Protein AF-A0A7C4U0Q4-F1 (afdb_monomer_lite)

pLDDT: mean 81.2, std 17.22, range [30.5, 97.75]

Radius of gyration: 21.75 Å; chains: 1; bounding box: 52×64×56 Å

Sequence (270 aa):
MPAHEYNLRVDIRENLEYIFTLIDLHINGPKVYAKRKGSHIDPLPAIPCSSIRSGDLESVRKNLQTYIYLVLNRLKFNELAEKFARIITPSDQIITFDYDLILEKSLRSLDKWYPLDGYVGVNNFEKDSDRRDLESQGKSSKIQIHKMHGSINWRIPEPRSLERLHGINEVMIVMDDWENNSFHFDDLLERRPDKTEQPYVGSHAPEWILPSFVKPFKEKEIFQVWQSAMGYMSNTKDLVIIGYSFRPEDSNAFLLLSRLPQKCNILISA

Foldseek 3Di:
DDDPPPPPPPVQPPDPQSLVQLLCCQQPNDQDQDDDDPDPDDRDRPRPPVVDDNVVSVVVNLVVLVVVLVVQLPDDEDPVLLVVLVPDFLVDAAEDQDQHCRNVQSVVVVLAADLCAQEQLEHAALDPQLNVLQVVVVRHHSYHYQHLFYYSQKAFDDPVCCVVVVNDRAIHGHQADAQVQQGSHPPSHPDGRDYDPDHCPSPTRHRGQPSYLDRDPPHPSSVRSLVVLLVCQLVAQEAEAAPDDPDVSPVVVVVSVVNHDPRHHYHYHD

Secondary structure (DSSP, 8-state):
--------------SHHHHHHHHHHHHHS-------TT-------S-TTTTS-HHHHHHHHHHHHHHHHHHHHT----HHHHHHHHH--TT--EEE---SSHHHHHHHHTTS--TTTSBSS--EES-HHHHHHHHHTT---SS-EEETT--TTEEPPPHHHHTTTTT--S-EE--EETTTTEESSTTS-SSPPPPPSS---S--------SSSS-----HHHHHHHHHHHHHHTT-SEEEEES----GGGHHHHHHHTTS-SS-EEEEE-

Structure (mmCIF, N/CA/C/O backbone):
data_AF-A0A7C4U0Q4-F1
#
_entry.id   AF-A0A7C4U0Q4-F1
#
loop_
_atom_site.group_PDB
_atom_site.id
_atom_site.type_symbol
_atom_site.label_atom_id
_atom_site.label_alt_id
_atom_site.label_comp_id
_atom_site.label_asym_id
_atom_site.label_entity_id
_atom_site.label_seq_id
_atom_site.pdbx_PDB_ins_code
_atom_site.Cartn_x
_atom_site.Cartn_y
_atom_site.Cartn_z
_atom_site.occupancy
_atom_site.B_iso_or_equiv
_atom_site.auth_seq_id
_atom_site.auth_comp_id
_atom_site.auth_asym_id
_atom_site.auth_atom_id
_atom_site.pdbx_PDB_model_num
ATOM 1 N N . MET A 1 1 ? 18.319 -40.718 -38.404 1.00 38.28 1 MET A N 1
ATOM 2 C CA . MET A 1 1 ? 17.584 -40.318 -37.186 1.00 38.28 1 MET A CA 1
ATOM 3 C C . MET A 1 1 ? 17.059 -38.912 -37.417 1.00 38.28 1 MET A C 1
ATOM 5 O O . MET A 1 1 ? 17.887 -38.059 -37.716 1.00 38.28 1 MET A O 1
ATOM 9 N N . PRO A 1 2 ? 15.740 -38.669 -37.396 1.00 31.73 2 PRO A N 1
ATOM 10 C CA . PRO A 1 2 ? 15.208 -37.331 -37.606 1.00 31.73 2 PRO A CA 1
ATOM 11 C C . PRO A 1 2 ? 15.415 -36.489 -36.345 1.00 31.73 2 PRO A C 1
ATOM 13 O O . PRO A 1 2 ? 15.196 -36.964 -35.230 1.00 31.73 2 PRO A O 1
ATOM 16 N N . ALA A 1 3 ? 15.867 -35.251 -36.536 1.00 36.31 3 ALA A N 1
ATOM 17 C CA . ALA A 1 3 ? 15.960 -34.252 -35.487 1.00 36.31 3 ALA A CA 1
ATOM 18 C C . ALA A 1 3 ? 14.543 -33.908 -35.010 1.00 36.31 3 ALA A C 1
ATOM 20 O O . ALA A 1 3 ? 13.726 -33.410 -35.782 1.00 36.31 3 ALA A O 1
ATOM 21 N N . HIS A 1 4 ? 14.241 -34.199 -33.747 1.00 35.69 4 HIS A N 1
ATOM 22 C CA . HIS A 1 4 ? 13.067 -33.641 -33.093 1.00 35.69 4 HIS A CA 1
ATOM 23 C C . HIS A 1 4 ? 13.318 -32.146 -32.868 1.00 35.69 4 HIS A C 1
ATOM 25 O O . HIS A 1 4 ? 14.066 -31.769 -31.965 1.00 35.69 4 HIS A O 1
ATOM 31 N N . GLU A 1 5 ? 12.702 -31.301 -33.694 1.00 32.78 5 GLU A N 1
ATOM 32 C CA . GLU A 1 5 ? 12.479 -29.896 -33.363 1.00 32.78 5 GLU A CA 1
ATOM 33 C C . GLU A 1 5 ? 11.620 -29.839 -32.095 1.00 32.78 5 GLU A C 1
ATOM 35 O O . GLU A 1 5 ? 10.409 -30.071 -32.116 1.00 32.78 5 GLU A O 1
ATOM 40 N N . TYR A 1 6 ? 12.259 -29.558 -30.961 1.00 34.97 6 TYR A N 1
ATOM 41 C CA . TYR A 1 6 ? 11.553 -29.134 -29.763 1.00 34.97 6 TYR A CA 1
ATOM 42 C C . TYR A 1 6 ? 10.990 -27.738 -30.030 1.00 34.97 6 TYR A C 1
ATOM 44 O O . TYR A 1 6 ? 11.662 -26.727 -29.835 1.00 34.97 6 TYR A O 1
ATOM 52 N N . ASN A 1 7 ? 9.741 -27.690 -30.488 1.00 30.50 7 ASN A N 1
ATOM 53 C CA . ASN A 1 7 ? 8.924 -26.487 -30.454 1.00 30.50 7 ASN A CA 1
ATOM 54 C C . ASN A 1 7 ? 8.678 -26.122 -28.980 1.00 30.50 7 ASN A C 1
ATOM 56 O O . ASN A 1 7 ? 7.690 -26.537 -28.375 1.00 30.50 7 ASN A O 1
ATOM 60 N N . LEU A 1 8 ? 9.594 -25.353 -28.388 1.00 34.84 8 LEU A N 1
ATOM 61 C CA . LEU A 1 8 ? 9.346 -24.590 -27.167 1.00 34.84 8 LEU A CA 1
ATOM 62 C C . LEU A 1 8 ? 8.337 -23.487 -27.512 1.00 34.84 8 LEU A C 1
ATOM 64 O O . LEU A 1 8 ? 8.685 -22.317 -27.648 1.00 34.84 8 LEU A O 1
ATOM 68 N N . ARG A 1 9 ? 7.062 -23.859 -27.668 1.00 34.03 9 ARG A N 1
ATOM 69 C CA . ARG A 1 9 ? 5.968 -22.914 -27.453 1.00 34.03 9 ARG A CA 1
ATOM 70 C C . ARG A 1 9 ? 5.978 -22.600 -25.965 1.00 34.03 9 ARG A C 1
ATOM 72 O O . ARG A 1 9 ? 5.367 -23.298 -25.164 1.00 34.03 9 ARG A O 1
ATOM 79 N N . VAL A 1 10 ? 6.767 -21.600 -25.589 1.00 42.41 10 VAL A N 1
ATOM 80 C CA . VAL A 1 10 ? 6.591 -20.924 -24.311 1.00 42.41 10 VAL A CA 1
ATOM 81 C C . VAL A 1 10 ? 5.236 -20.245 -24.439 1.00 42.41 10 VAL A C 1
ATOM 83 O O . VAL A 1 10 ? 5.119 -19.273 -25.181 1.00 42.41 10 VAL A O 1
ATOM 86 N N . ASP A 1 11 ? 4.206 -20.809 -23.810 1.00 42.19 11 ASP A N 1
ATOM 87 C CA . ASP A 1 11 ? 2.938 -20.109 -23.627 1.00 42.19 11 ASP A CA 1
ATOM 88 C C . ASP A 1 11 ? 3.264 -18.809 -22.891 1.00 42.19 11 ASP A C 1
ATOM 90 O O . ASP A 1 11 ? 3.509 -18.793 -21.681 1.00 42.19 11 ASP A O 1
ATOM 94 N N . ILE A 1 12 ? 3.359 -17.716 -23.648 1.00 46.69 12 ILE A N 1
ATOM 95 C CA . ILE A 1 12 ? 3.440 -16.373 -23.097 1.00 46.69 12 ILE A CA 1
ATOM 96 C C . ILE A 1 12 ? 2.133 -16.198 -22.339 1.00 46.69 12 ILE A C 1
ATOM 98 O O . ILE A 1 12 ? 1.065 -16.112 -22.940 1.00 46.69 12 ILE A O 1
ATOM 102 N N . ARG A 1 13 ? 2.205 -16.200 -21.007 1.00 55.56 13 ARG A N 1
ATOM 103 C CA . ARG A 1 13 ? 1.046 -15.851 -20.193 1.00 55.56 13 ARG A CA 1
ATOM 104 C C . ARG A 1 13 ? 0.746 -14.385 -20.481 1.00 55.56 13 ARG A C 1
ATOM 106 O O . ARG A 1 13 ? 1.554 -13.519 -20.162 1.00 55.56 13 ARG A O 1
ATOM 113 N N . GLU A 1 14 ? -0.392 -14.111 -21.108 1.00 61.38 14 GLU A N 1
ATOM 114 C CA . GLU A 1 14 ? -0.875 -12.754 -21.389 1.00 61.38 14 GLU A CA 1
ATOM 115 C C . GLU A 1 14 ? -1.406 -12.092 -20.105 1.00 61.38 14 GLU A C 1
ATOM 117 O O . GLU A 1 14 ? -2.570 -11.714 -20.005 1.00 61.38 14 GLU A O 1
ATOM 122 N N . ASN A 1 15 ? -0.567 -11.997 -19.073 1.00 75.06 15 ASN A N 1
ATOM 123 C CA . ASN A 1 15 ? -0.888 -11.285 -17.844 1.00 75.06 15 ASN A CA 1
ATOM 124 C C . ASN A 1 15 ? 0.216 -10.282 -17.490 1.00 75.06 15 ASN A C 1
ATOM 126 O O . ASN A 1 15 ? 1.371 -10.406 -17.911 1.00 75.06 15 ASN A O 1
ATOM 130 N N . LEU A 1 16 ? -0.168 -9.237 -16.754 1.00 79.75 16 LEU A N 1
ATOM 131 C CA . LEU A 1 16 ? 0.737 -8.148 -16.383 1.00 79.75 16 LEU A CA 1
ATOM 132 C C . LEU A 1 16 ? 1.924 -8.676 -15.571 1.00 79.75 16 LEU A C 1
ATOM 134 O O . LEU A 1 16 ? 3.048 -8.222 -15.772 1.00 79.75 16 LEU A O 1
ATOM 138 N N . GLU A 1 17 ? 1.683 -9.677 -14.723 1.00 80.69 17 GLU A N 1
ATOM 139 C CA . GLU A 1 17 ? 2.683 -10.332 -13.886 1.00 80.69 17 GLU A CA 1
ATOM 140 C C . GLU A 1 17 ? 3.848 -10.903 -14.697 1.00 80.69 17 GLU A C 1
ATOM 142 O O . GLU A 1 17 ? 5.022 -10.680 -14.384 1.00 80.69 17 GLU A O 1
ATOM 147 N N . TYR A 1 18 ? 3.530 -11.631 -15.767 1.00 80.44 18 TYR A N 1
ATOM 148 C CA . TYR A 1 18 ? 4.524 -12.224 -16.646 1.00 80.44 18 TYR A CA 1
ATOM 149 C C . TYR A 1 18 ? 5.308 -11.145 -17.395 1.00 80.44 18 TYR A C 1
ATOM 151 O O . TYR A 1 18 ? 6.534 -11.216 -17.455 1.00 80.44 18 TYR A O 1
ATOM 159 N N . ILE A 1 19 ? 4.634 -10.100 -17.886 1.00 83.81 19 ILE A N 1
ATOM 160 C CA . ILE A 1 19 ? 5.288 -8.984 -18.584 1.00 83.81 19 ILE A CA 1
ATOM 161 C C . ILE A 1 19 ? 6.291 -8.275 -17.668 1.00 83.81 19 ILE A C 1
ATOM 163 O O . ILE A 1 19 ? 7.453 -8.120 -18.050 1.00 83.81 19 ILE A O 1
ATOM 167 N N . PHE A 1 20 ? 5.889 -7.888 -16.452 1.00 85.69 20 PHE A N 1
ATOM 168 C CA . PHE A 1 20 ? 6.815 -7.273 -15.495 1.00 85.69 20 PHE A CA 1
ATOM 169 C C . PHE A 1 20 ? 7.963 -8.203 -15.135 1.00 85.69 20 PHE A C 1
ATOM 171 O O . PHE A 1 20 ? 9.101 -7.753 -15.076 1.00 85.69 20 PHE A O 1
ATOM 178 N N . THR A 1 21 ? 7.699 -9.499 -14.983 1.00 83.50 21 THR A N 1
ATOM 179 C CA . THR A 1 21 ? 8.743 -10.486 -14.690 1.00 83.50 21 THR A CA 1
ATOM 180 C C . THR A 1 21 ? 9.788 -10.561 -15.796 1.00 83.50 21 THR A C 1
ATOM 182 O O . THR A 1 21 ? 10.982 -10.555 -15.504 1.00 83.50 21 THR A O 1
ATOM 185 N N . LEU A 1 22 ? 9.372 -10.606 -17.066 1.00 80.62 22 LEU A N 1
ATOM 186 C CA . LEU A 1 22 ? 10.308 -10.627 -18.193 1.00 80.62 22 LEU A CA 1
ATOM 187 C C . LEU A 1 22 ? 11.143 -9.345 -18.249 1.00 80.62 22 LEU A C 1
ATOM 189 O O . LEU A 1 22 ? 12.355 -9.408 -18.462 1.00 80.62 22 LEU A O 1
ATOM 193 N N . ILE A 1 23 ? 10.504 -8.195 -18.026 1.00 84.12 23 ILE A N 1
ATOM 194 C CA . ILE A 1 23 ? 11.180 -6.898 -17.986 1.00 84.12 23 ILE A CA 1
ATOM 195 C C . ILE A 1 23 ? 12.179 -6.849 -16.820 1.00 84.12 23 ILE A C 1
ATOM 197 O O . ILE A 1 23 ? 13.342 -6.503 -17.023 1.00 84.12 23 ILE A O 1
ATOM 201 N N . ASP A 1 24 ? 11.767 -7.236 -15.614 1.00 81.94 24 ASP A N 1
ATOM 202 C CA . ASP A 1 24 ? 12.606 -7.204 -14.418 1.00 81.94 24 ASP A CA 1
ATOM 203 C C . ASP A 1 24 ? 13.775 -8.191 -14.513 1.00 81.94 24 ASP A C 1
ATOM 205 O O . ASP A 1 24 ? 14.882 -7.849 -14.100 1.00 81.94 24 ASP A O 1
ATOM 209 N N . LEU A 1 25 ? 13.576 -9.382 -15.091 1.00 79.50 25 LEU A N 1
ATOM 210 C CA . LEU A 1 25 ? 14.660 -10.329 -15.375 1.00 79.50 25 LEU A CA 1
ATOM 211 C C . LEU A 1 25 ? 15.639 -9.784 -16.419 1.00 79.50 25 LEU A C 1
ATOM 213 O O . LEU A 1 25 ? 16.839 -10.017 -16.305 1.00 79.50 25 LEU A O 1
ATOM 217 N N . HIS A 1 26 ? 15.163 -9.041 -17.419 1.00 78.44 26 HIS A N 1
ATOM 218 C CA . HIS A 1 26 ? 16.045 -8.408 -18.403 1.00 78.44 26 HIS A CA 1
ATOM 219 C C . HIS A 1 26 ? 16.866 -7.270 -17.787 1.00 78.44 26 HIS A C 1
ATOM 221 O O . HIS A 1 26 ? 18.061 -7.158 -18.056 1.00 78.44 26 HIS A O 1
ATOM 227 N N . ILE A 1 27 ? 16.234 -6.423 -16.970 1.00 77.38 27 ILE A N 1
ATOM 228 C CA . ILE A 1 27 ? 16.873 -5.245 -16.365 1.00 77.38 27 ILE A CA 1
ATOM 229 C C . ILE A 1 27 ? 17.787 -5.646 -15.197 1.00 77.38 27 ILE A C 1
ATOM 231 O O . ILE A 1 27 ? 18.918 -5.174 -15.113 1.00 77.38 27 ILE A O 1
ATOM 235 N N . ASN A 1 28 ? 17.310 -6.517 -14.302 1.00 73.69 28 ASN A N 1
ATOM 236 C CA . ASN A 1 28 ? 17.938 -6.814 -13.007 1.00 73.69 28 ASN A CA 1
ATOM 237 C C . ASN A 1 28 ? 18.356 -8.284 -12.835 1.00 73.69 28 ASN A C 1
ATOM 239 O O . ASN A 1 28 ? 18.997 -8.622 -11.839 1.00 73.69 28 ASN A O 1
ATOM 243 N N . GLY A 1 29 ? 17.957 -9.180 -13.741 1.00 67.62 29 GLY A N 1
ATOM 244 C CA . GLY A 1 29 ? 18.199 -10.610 -13.587 1.00 67.62 29 GLY A CA 1
ATOM 245 C C . GLY A 1 29 ? 19.686 -10.974 -13.667 1.00 67.62 29 GLY A C 1
ATOM 246 O O . GLY A 1 29 ? 20.486 -10.274 -14.300 1.00 67.62 29 GLY A O 1
ATOM 247 N N . PRO A 1 30 ? 20.090 -12.091 -13.037 1.00 61.41 30 PRO A N 1
ATOM 248 C CA . PRO A 1 30 ? 21.452 -12.580 -13.156 1.00 61.41 30 PRO A CA 1
ATOM 249 C C . PRO A 1 30 ? 21.748 -12.892 -14.626 1.00 61.41 30 PRO A C 1
ATOM 251 O O . PRO A 1 30 ? 20.988 -13.594 -15.294 1.00 61.41 30 PRO A O 1
ATOM 254 N N . LYS A 1 31 ? 22.887 -12.413 -15.135 1.00 58.00 31 LYS A N 1
ATOM 255 C CA . LYS A 1 31 ? 23.384 -12.826 -16.452 1.00 58.00 31 LYS A CA 1
ATOM 256 C C . LYS A 1 31 ? 23.853 -14.278 -16.354 1.00 58.00 31 LYS A C 1
ATOM 258 O O . LYS A 1 31 ? 25.011 -14.550 -16.044 1.00 58.00 31 LYS A O 1
ATOM 263 N N . VAL A 1 32 ? 22.935 -15.224 -16.538 1.00 51.25 32 VAL A N 1
ATOM 264 C CA . VAL A 1 32 ? 23.260 -16.651 -16.497 1.00 51.25 32 VAL A CA 1
ATOM 265 C C . VAL A 1 32 ? 23.940 -17.030 -17.808 1.00 51.25 32 VAL A C 1
ATOM 267 O O . VAL A 1 32 ? 23.309 -17.085 -18.860 1.00 51.25 32 VAL A O 1
ATOM 270 N N . TYR A 1 33 ? 25.241 -17.305 -17.735 1.00 51.00 33 TYR A N 1
ATOM 271 C CA . TYR A 1 33 ? 26.019 -17.862 -18.838 1.00 51.00 33 TYR A CA 1
ATOM 272 C C . TYR A 1 33 ? 26.198 -19.363 -18.605 1.00 51.00 33 TYR A C 1
ATOM 274 O O . TYR A 1 33 ? 27.064 -19.786 -17.839 1.00 51.00 33 TYR A O 1
ATOM 282 N N . ALA A 1 34 ? 25.384 -20.195 -19.253 1.00 47.69 34 ALA A N 1
ATOM 283 C CA . ALA A 1 34 ? 25.597 -21.637 -19.222 1.00 47.69 34 ALA A CA 1
ATOM 284 C C . ALA A 1 34 ? 26.700 -22.009 -20.225 1.00 47.69 34 ALA A C 1
ATOM 286 O O . ALA A 1 34 ? 26.478 -22.018 -21.431 1.00 47.69 34 ALA A O 1
ATOM 287 N N . LYS A 1 35 ? 27.905 -22.328 -19.737 1.00 44.16 35 LYS A N 1
ATOM 288 C CA . LYS A 1 35 ? 28.984 -22.889 -20.565 1.00 44.16 35 LYS A CA 1
ATOM 289 C C . LYS A 1 35 ? 29.106 -24.382 -20.263 1.00 44.16 35 LYS A C 1
ATOM 291 O O . LYS A 1 35 ? 29.681 -24.757 -19.244 1.00 44.16 35 LYS A O 1
ATOM 296 N N . ARG A 1 36 ? 28.584 -25.254 -21.132 1.00 46.78 36 ARG A N 1
ATOM 297 C CA . ARG A 1 36 ? 28.874 -26.697 -21.065 1.00 46.78 36 ARG A CA 1
ATOM 298 C C . ARG A 1 36 ? 29.967 -27.029 -22.081 1.00 46.78 36 ARG A C 1
ATOM 300 O O . ARG A 1 36 ? 29.836 -26.745 -23.268 1.00 46.78 36 ARG A O 1
ATOM 307 N N . LYS A 1 37 ? 31.073 -27.619 -21.619 1.00 44.22 37 LYS A N 1
ATOM 308 C CA . LYS A 1 37 ? 32.146 -28.112 -22.498 1.00 44.22 37 LYS A CA 1
ATOM 309 C C . LYS A 1 37 ? 31.539 -29.190 -23.415 1.00 44.22 37 LYS A C 1
ATOM 311 O O . LYS A 1 37 ? 31.096 -30.216 -22.912 1.00 44.22 37 LYS A O 1
ATOM 316 N N . GLY A 1 38 ? 31.472 -28.932 -24.723 1.00 56.53 38 GLY A N 1
ATOM 317 C CA . GLY A 1 38 ? 30.932 -29.867 -25.723 1.00 56.53 38 GLY A CA 1
ATOM 318 C C . GLY A 1 38 ? 29.480 -29.644 -26.174 1.00 56.53 38 GLY A C 1
ATOM 319 O O . GLY A 1 38 ? 28.981 -30.462 -26.938 1.00 56.53 38 GLY A O 1
ATOM 320 N N . SER A 1 39 ? 28.788 -28.576 -25.755 1.00 50.25 39 SER A N 1
ATOM 321 C CA . SER A 1 39 ? 27.472 -28.222 -26.322 1.00 50.25 39 SER A CA 1
ATOM 322 C C . SER A 1 39 ? 27.595 -27.155 -27.414 1.00 50.25 39 SER A C 1
ATOM 324 O O . SER A 1 39 ? 28.146 -26.091 -27.150 1.00 50.25 39 SER A O 1
ATOM 326 N N . HIS A 1 40 ? 27.007 -27.394 -28.592 1.00 45.56 40 HIS A N 1
ATOM 327 C CA . HIS A 1 40 ? 26.832 -26.412 -29.684 1.00 45.56 40 HIS A CA 1
ATOM 328 C C . HIS A 1 40 ? 25.723 -25.378 -29.415 1.00 45.56 40 HIS A C 1
ATOM 330 O O . HIS A 1 40 ? 25.207 -24.754 -30.336 1.00 45.56 40 HIS A O 1
ATOM 336 N N . ILE A 1 41 ? 25.314 -25.224 -28.157 1.00 43.38 41 ILE A N 1
ATOM 337 C CA . ILE A 1 41 ? 24.365 -24.190 -27.763 1.00 43.38 41 ILE A CA 1
ATOM 338 C C . ILE A 1 41 ? 25.210 -22.940 -27.539 1.00 43.38 41 ILE A C 1
ATOM 340 O O . ILE A 1 41 ? 25.932 -22.859 -26.541 1.00 43.38 41 ILE A O 1
ATOM 344 N N . ASP A 1 42 ? 25.174 -22.013 -28.498 1.00 39.44 42 ASP A N 1
ATOM 345 C CA . ASP A 1 42 ? 25.708 -20.668 -28.295 1.00 39.44 42 ASP A CA 1
ATOM 346 C C . ASP A 1 42 ? 25.113 -20.086 -27.005 1.00 39.44 42 ASP A C 1
ATOM 348 O O . ASP A 1 42 ? 23.958 -20.385 -26.687 1.00 39.44 42 ASP A O 1
ATOM 352 N N . PRO A 1 43 ? 25.872 -19.287 -26.232 1.00 41.94 43 PRO A N 1
ATOM 353 C CA . PRO A 1 43 ? 25.374 -18.657 -25.020 1.00 41.94 43 PRO A CA 1
ATOM 354 C C . PRO A 1 43 ? 24.289 -17.647 -25.396 1.00 41.94 43 PRO A C 1
ATOM 356 O O . PRO A 1 43 ? 24.536 -16.451 -25.516 1.00 41.94 43 PRO A O 1
ATOM 359 N N . LEU A 1 44 ? 23.070 -18.134 -25.590 1.00 39.34 44 LEU A N 1
ATOM 360 C CA . LEU A 1 44 ? 21.896 -17.298 -25.609 1.00 39.34 44 LEU A CA 1
ATOM 361 C C . LEU A 1 44 ? 21.758 -16.797 -24.176 1.00 39.34 44 LEU A C 1
ATOM 363 O O . LEU A 1 44 ? 21.669 -17.617 -23.254 1.00 39.34 44 LEU A O 1
ATOM 367 N N . PRO A 1 45 ? 21.794 -15.476 -23.940 1.00 44.94 45 PRO A N 1
ATOM 368 C CA . PRO A 1 45 ? 21.381 -14.990 -22.644 1.00 44.94 45 PRO A CA 1
ATOM 369 C C . PRO A 1 45 ? 19.972 -15.551 -22.412 1.00 44.94 45 PRO A C 1
ATOM 371 O O . PRO A 1 45 ? 19.146 -15.537 -23.326 1.00 44.94 45 PRO A O 1
ATOM 374 N N . ALA A 1 46 ? 19.689 -16.066 -21.214 1.00 51.62 46 ALA A N 1
ATOM 375 C CA . ALA A 1 46 ? 18.334 -16.450 -20.796 1.00 51.62 46 ALA A CA 1
ATOM 376 C C . ALA A 1 46 ? 17.448 -15.198 -20.606 1.00 51.62 46 ALA A C 1
ATOM 378 O O . ALA A 1 46 ? 16.716 -15.054 -19.634 1.00 51.62 46 ALA A O 1
ATOM 379 N N . ILE A 1 47 ? 17.610 -14.245 -21.516 1.00 53.50 47 ILE A N 1
ATOM 380 C CA . ILE A 1 47 ? 17.069 -12.912 -21.544 1.00 53.50 47 ILE A CA 1
ATOM 381 C C . ILE A 1 47 ? 16.225 -12.875 -22.824 1.00 53.50 47 ILE A C 1
ATOM 383 O O . ILE A 1 47 ? 16.788 -12.796 -23.920 1.00 53.50 47 ILE A O 1
ATOM 387 N N . PRO A 1 48 ? 14.892 -12.971 -22.705 1.00 54.22 48 PRO A N 1
ATOM 388 C CA . PRO A 1 48 ? 13.994 -13.093 -23.852 1.00 54.22 48 PRO A CA 1
ATOM 389 C C . PRO A 1 48 ? 14.085 -11.915 -24.836 1.00 54.22 48 PRO A C 1
ATOM 391 O O . PRO A 1 48 ? 13.722 -12.064 -25.998 1.00 54.22 48 PRO A O 1
ATOM 394 N N . CYS A 1 49 ? 14.602 -10.763 -24.395 1.00 60.50 49 CYS A N 1
ATOM 395 C CA . CYS A 1 49 ? 14.616 -9.509 -25.146 1.00 60.50 49 CYS A CA 1
ATOM 396 C C . CYS A 1 49 ? 16.033 -9.017 -25.491 1.00 60.50 49 CYS A C 1
ATOM 398 O O . CYS A 1 49 ? 16.271 -7.815 -25.492 1.00 60.50 49 CYS A O 1
ATOM 400 N N . SER A 1 50 ? 16.995 -9.904 -25.771 1.00 61.12 50 SER A N 1
ATOM 401 C CA . SER A 1 50 ? 18.418 -9.549 -25.979 1.00 61.12 50 SER A CA 1
ATOM 402 C C . SER A 1 50 ? 18.693 -8.467 -27.041 1.00 61.12 50 SER A C 1
ATOM 404 O O . SER A 1 50 ? 19.731 -7.808 -26.981 1.00 61.12 50 SER A O 1
ATOM 406 N N . SER A 1 51 ? 17.768 -8.247 -27.979 1.00 67.81 51 SER A N 1
ATOM 407 C CA . SER A 1 51 ? 17.827 -7.192 -28.998 1.00 67.81 51 SER A CA 1
ATOM 408 C C . SER A 1 51 ? 17.276 -5.831 -28.547 1.00 67.81 51 SER A C 1
ATOM 410 O O . SER A 1 51 ? 17.406 -4.856 -29.285 1.00 67.81 51 SER A O 1
ATOM 412 N N . ILE A 1 52 ? 16.645 -5.742 -27.372 1.00 75.38 52 ILE A N 1
ATOM 413 C CA . ILE A 1 52 ? 16.039 -4.518 -26.833 1.00 75.38 52 ILE A CA 1
ATOM 414 C C . ILE A 1 52 ? 16.999 -3.879 -25.826 1.00 75.38 52 ILE A C 1
ATOM 416 O O . ILE A 1 52 ? 17.533 -4.543 -24.933 1.00 75.38 52 ILE A O 1
ATOM 420 N N . ARG A 1 53 ? 17.225 -2.566 -25.952 1.00 80.25 53 ARG A N 1
ATOM 421 C CA . ARG A 1 53 ? 18.087 -1.829 -25.019 1.00 80.25 53 ARG A CA 1
ATOM 422 C C . ARG A 1 53 ? 17.399 -1.730 -23.659 1.00 80.25 53 ARG A C 1
ATOM 424 O O . ARG A 1 53 ? 16.204 -1.454 -23.590 1.00 80.25 53 ARG A O 1
ATOM 431 N N . SER A 1 54 ? 18.161 -1.871 -22.575 1.00 78.69 54 SER A N 1
ATOM 432 C CA . SER A 1 54 ? 17.616 -1.803 -21.210 1.00 78.69 54 SER A CA 1
ATOM 433 C C . SER A 1 54 ? 16.847 -0.508 -20.937 1.00 78.69 54 SER A C 1
ATOM 435 O O . SER A 1 54 ? 15.774 -0.568 -20.352 1.00 78.69 54 SER A O 1
ATOM 437 N N . GLY A 1 55 ? 17.320 0.637 -21.446 1.00 81.88 55 GLY A N 1
ATOM 438 C CA . GLY A 1 55 ? 16.619 1.918 -21.289 1.00 81.88 55 GLY A CA 1
ATOM 439 C C . GLY A 1 55 ? 15.242 1.966 -21.966 1.00 81.88 55 GLY A C 1
ATOM 440 O O . GLY A 1 55 ? 14.324 2.599 -21.448 1.00 81.88 55 GLY A O 1
ATOM 441 N N . ASP A 1 56 ? 15.058 1.251 -23.084 1.00 85.12 56 ASP A N 1
ATOM 442 C CA . ASP A 1 56 ? 13.746 1.159 -23.736 1.00 85.12 56 ASP A CA 1
ATOM 443 C C . ASP A 1 56 ? 12.781 0.331 -22.857 1.00 85.12 56 ASP A C 1
ATOM 445 O O . ASP A 1 56 ? 11.628 0.713 -22.660 1.00 85.12 56 ASP A O 1
ATOM 449 N N . LEU A 1 57 ? 13.263 -0.760 -22.247 1.00 85.38 57 LEU A N 1
ATOM 450 C CA . LEU A 1 57 ? 12.470 -1.586 -21.324 1.00 85.38 57 LEU A CA 1
ATOM 451 C C . LEU A 1 57 ? 12.171 -0.885 -19.996 1.00 85.38 57 LEU A C 1
ATOM 453 O O . LEU A 1 57 ? 11.074 -1.043 -19.468 1.00 85.38 57 LEU A O 1
ATOM 457 N N . GLU A 1 58 ? 13.097 -0.084 -19.470 1.00 84.88 58 GLU A N 1
ATOM 458 C CA . GLU A 1 58 ? 12.857 0.776 -18.305 1.00 84.88 58 GLU A CA 1
ATOM 459 C C . GLU A 1 58 ? 11.734 1.782 -18.583 1.00 84.88 58 GLU A C 1
ATOM 461 O O . GLU A 1 58 ? 10.852 1.975 -17.744 1.00 84.88 58 GLU A O 1
ATOM 466 N N . SER A 1 59 ? 11.714 2.374 -19.783 1.00 84.38 59 SER A N 1
ATOM 467 C CA . SER 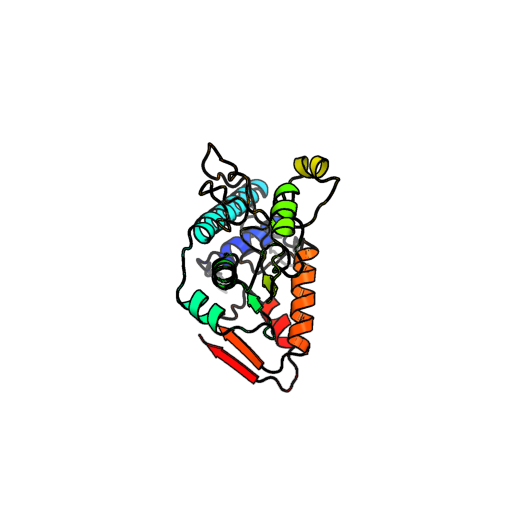A 1 59 ? 10.632 3.266 -20.208 1.00 84.38 59 SER A CA 1
ATOM 468 C C . SER A 1 59 ? 9.290 2.535 -20.293 1.00 84.38 59 SER A C 1
ATOM 470 O O . SER A 1 59 ? 8.296 3.016 -19.745 1.00 84.38 59 SER A O 1
ATOM 472 N N . VAL A 1 60 ? 9.254 1.339 -20.893 1.00 86.75 60 VAL A N 1
ATOM 473 C CA . VAL A 1 60 ? 8.042 0.501 -20.930 1.00 86.75 60 VAL A CA 1
ATOM 474 C C . VAL A 1 60 ? 7.570 0.157 -19.516 1.00 86.75 60 VAL A C 1
ATOM 476 O O . VAL A 1 60 ? 6.393 0.342 -19.206 1.00 86.75 60 VAL A O 1
ATOM 479 N N . ARG A 1 61 ? 8.480 -0.272 -18.632 1.00 86.12 61 ARG A N 1
ATOM 480 C CA . ARG A 1 61 ? 8.185 -0.583 -17.225 1.00 86.12 61 ARG A CA 1
ATOM 481 C C . ARG A 1 61 ? 7.529 0.599 -16.515 1.00 86.12 61 ARG A C 1
ATOM 483 O O . ARG A 1 61 ? 6.507 0.431 -15.855 1.00 86.12 61 ARG A O 1
ATOM 490 N N . LYS A 1 62 ? 8.101 1.794 -16.680 1.00 84.75 62 LYS A N 1
ATOM 491 C CA . LYS A 1 62 ? 7.610 3.044 -16.089 1.00 84.75 62 LYS A CA 1
ATOM 492 C C . LYS A 1 62 ? 6.225 3.425 -16.618 1.00 84.75 62 LYS A C 1
ATOM 494 O O . LYS A 1 62 ? 5.363 3.829 -15.838 1.00 84.75 62 LYS A O 1
ATOM 499 N N . ASN A 1 63 ? 5.977 3.239 -17.913 1.00 85.75 63 ASN A N 1
ATOM 500 C CA . ASN A 1 63 ? 4.667 3.491 -18.518 1.00 85.75 63 ASN A CA 1
ATOM 501 C C . ASN A 1 63 ? 3.598 2.511 -18.009 1.00 85.75 63 ASN A C 1
ATOM 503 O O . ASN A 1 63 ? 2.483 2.929 -17.705 1.00 85.75 63 ASN A O 1
ATOM 507 N N . LEU A 1 64 ? 3.931 1.225 -17.857 1.00 87.12 64 LEU A N 1
ATOM 508 C CA . LEU A 1 64 ? 3.013 0.236 -17.280 1.00 87.12 64 LEU A CA 1
ATOM 509 C C . LEU A 1 64 ? 2.683 0.557 -15.817 1.00 87.12 64 LEU A C 1
ATOM 511 O O . LEU A 1 64 ? 1.519 0.529 -15.428 1.00 87.12 64 LEU A O 1
ATOM 515 N N . GLN A 1 65 ? 3.688 0.916 -15.017 1.00 86.19 65 GLN A N 1
ATOM 516 C CA . GLN A 1 65 ? 3.490 1.347 -13.631 1.00 86.19 65 GLN A CA 1
ATOM 517 C C . GLN A 1 65 ? 2.600 2.597 -13.545 1.00 86.19 65 GLN A C 1
ATOM 519 O O . GLN A 1 65 ? 1.669 2.639 -12.746 1.00 86.19 65 GLN A O 1
ATOM 524 N N . THR A 1 66 ? 2.841 3.580 -14.414 1.00 84.88 66 THR A N 1
ATOM 525 C CA . THR A 1 66 ? 2.008 4.786 -14.559 1.00 84.88 66 THR A CA 1
ATOM 526 C C . THR A 1 66 ? 0.560 4.418 -14.860 1.00 84.88 66 THR A C 1
ATOM 528 O O . THR A 1 66 ? -0.351 4.910 -14.204 1.00 84.88 66 THR A O 1
ATOM 531 N N . TYR A 1 67 ? 0.332 3.515 -15.815 1.00 85.9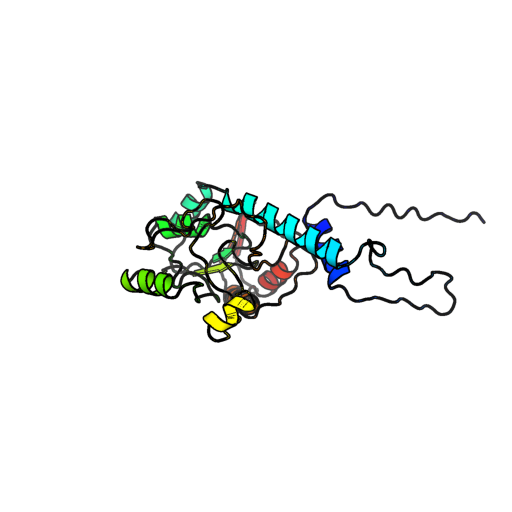4 67 TYR A N 1
ATOM 532 C CA . TYR A 1 67 ? -1.012 3.061 -16.153 1.00 85.94 67 TYR A CA 1
ATOM 533 C C . TYR A 1 67 ? -1.715 2.402 -14.959 1.00 85.94 67 TYR A C 1
ATOM 535 O O . TYR A 1 67 ? -2.862 2.733 -14.665 1.00 85.94 67 TYR A O 1
ATOM 543 N N . ILE A 1 68 ? -1.019 1.526 -14.228 1.00 87.31 68 ILE A N 1
ATOM 544 C CA . ILE A 1 68 ? -1.558 0.889 -13.018 1.00 87.31 68 ILE A CA 1
ATOM 545 C C . ILE A 1 68 ? -1.919 1.940 -11.962 1.00 87.31 68 ILE A C 1
ATOM 547 O O . ILE A 1 68 ? -3.008 1.875 -11.399 1.00 87.31 68 ILE A O 1
ATOM 551 N N . TYR A 1 69 ? -1.069 2.947 -11.745 1.00 86.88 69 TYR A N 1
ATOM 552 C CA . TYR A 1 69 ? -1.366 4.073 -10.849 1.00 86.88 69 TYR A CA 1
ATOM 553 C C . TYR A 1 69 ? -2.637 4.804 -11.228 1.00 86.88 69 TYR A C 1
ATOM 555 O O . TYR A 1 69 ? -3.509 4.982 -10.382 1.00 86.88 69 TYR A O 1
ATOM 563 N N . LEU A 1 70 ? -2.791 5.149 -12.501 1.00 85.62 70 LEU A N 1
ATOM 564 C CA . LEU A 1 70 ? -3.988 5.829 -12.976 1.00 85.62 70 LEU A CA 1
ATOM 565 C C . LEU A 1 70 ? -5.250 4.985 -12.764 1.00 85.62 70 LEU A C 1
ATOM 567 O O . LEU A 1 70 ? -6.283 5.524 -12.372 1.00 85.62 70 LEU A O 1
ATOM 571 N N . VAL A 1 71 ? -5.177 3.670 -12.985 1.00 88.44 71 VAL A N 1
ATOM 572 C CA . VAL A 1 71 ? -6.303 2.757 -12.734 1.00 88.44 71 VAL A CA 1
ATOM 573 C C . VAL A 1 71 ? -6.650 2.715 -11.246 1.00 88.44 71 VAL A C 1
ATOM 575 O O . VAL A 1 71 ? -7.804 2.946 -10.888 1.00 88.44 71 VAL A O 1
ATOM 578 N N . LEU A 1 72 ? -5.663 2.468 -10.381 1.00 89.12 72 LEU A N 1
ATOM 579 C CA . LEU A 1 72 ? -5.858 2.346 -8.934 1.00 89.12 72 LEU A CA 1
ATOM 580 C C . LEU A 1 72 ? -6.357 3.649 -8.304 1.00 89.12 72 LEU A C 1
ATOM 582 O O . LEU A 1 72 ? -7.270 3.639 -7.485 1.00 89.12 72 LEU A O 1
ATOM 586 N N . ASN A 1 73 ? -5.804 4.785 -8.721 1.00 85.62 73 ASN A N 1
ATOM 587 C CA . ASN A 1 73 ? -6.177 6.096 -8.200 1.00 85.62 73 ASN A CA 1
ATOM 588 C C . ASN A 1 73 ? -7.611 6.505 -8.590 1.00 85.62 73 ASN A C 1
ATOM 590 O O . ASN A 1 73 ? -8.276 7.283 -7.903 1.00 85.62 73 ASN A O 1
ATOM 594 N N . ARG A 1 74 ? -8.129 5.947 -9.690 1.00 86.38 74 ARG A N 1
ATOM 595 C CA . ARG A 1 74 ? -9.515 6.151 -10.130 1.00 86.38 74 ARG A CA 1
ATOM 596 C C . ARG A 1 74 ? -10.512 5.239 -9.426 1.00 86.38 74 ARG A C 1
ATOM 598 O O . ARG A 1 74 ? -11.712 5.493 -9.556 1.00 86.38 74 ARG A O 1
ATOM 605 N N . LEU A 1 75 ? -10.060 4.231 -8.675 1.00 87.62 75 LEU A N 1
ATOM 606 C CA . LEU A 1 75 ? -10.954 3.393 -7.882 1.00 87.62 75 LEU A CA 1
ATOM 607 C C . LEU A 1 75 ? -11.711 4.254 -6.865 1.00 87.62 75 LEU A C 1
ATOM 609 O O . LEU A 1 75 ? -11.155 5.128 -6.194 1.00 87.62 75 LEU A O 1
ATOM 613 N N . LYS A 1 76 ? -13.022 4.035 -6.798 1.00 82.12 76 LYS A N 1
ATOM 614 C CA . LYS A 1 76 ? -13.933 4.761 -5.910 1.00 82.12 76 LYS A CA 1
ATOM 615 C C . LYS A 1 76 ? -14.434 3.836 -4.804 1.00 82.12 76 LYS A C 1
ATOM 617 O O . LYS A 1 76 ? -13.996 2.697 -4.682 1.00 82.12 76 LYS A O 1
ATOM 622 N N . PHE A 1 77 ? -15.321 4.387 -3.981 1.00 79.38 77 PHE A N 1
ATOM 623 C CA . PHE A 1 77 ? -15.962 3.734 -2.847 1.00 79.38 77 PHE A CA 1
ATOM 624 C C . PHE A 1 77 ? -16.321 2.259 -3.102 1.00 79.38 77 PHE A C 1
ATOM 626 O O . PHE A 1 77 ? -16.849 1.908 -4.157 1.00 79.38 77 PHE A O 1
ATOM 633 N N . ASN A 1 78 ? -16.080 1.426 -2.089 1.00 86.75 78 ASN A N 1
ATOM 634 C CA . ASN A 1 78 ? -16.408 0.008 -2.085 1.00 86.75 78 ASN A CA 1
ATOM 635 C C . ASN A 1 78 ? -17.212 -0.322 -0.820 1.00 86.75 78 ASN A C 1
ATOM 637 O O . ASN A 1 78 ? -16.700 -0.229 0.296 1.00 86.75 78 ASN A O 1
ATOM 641 N N . GLU A 1 79 ? -18.461 -0.752 -0.999 1.00 90.38 79 GLU A N 1
ATOM 642 C CA . GLU A 1 79 ? -19.365 -1.098 0.103 1.00 90.38 79 GLU A CA 1
ATOM 643 C C . GLU A 1 79 ? -18.819 -2.242 0.975 1.00 90.38 79 GLU A C 1
ATOM 645 O O . GLU A 1 79 ? -19.027 -2.262 2.188 1.00 90.38 79 GLU A O 1
ATOM 650 N N . LEU A 1 80 ? -18.085 -3.191 0.383 1.00 90.81 80 LEU A N 1
ATOM 651 C CA . LEU A 1 80 ? -17.461 -4.284 1.130 1.00 90.81 80 LEU A CA 1
ATOM 652 C C . LEU A 1 80 ? -16.340 -3.770 2.031 1.00 90.81 80 LEU A C 1
ATOM 654 O O . LEU A 1 80 ? -16.233 -4.224 3.167 1.00 90.81 80 LEU A O 1
ATOM 658 N N . ALA A 1 81 ? -15.550 -2.802 1.563 1.00 92.50 81 ALA A N 1
ATOM 659 C CA . ALA A 1 81 ? -14.506 -2.191 2.377 1.00 92.50 81 ALA A CA 1
ATOM 660 C C . ALA A 1 81 ? -15.100 -1.420 3.563 1.00 92.50 81 ALA A C 1
ATOM 662 O O . ALA A 1 81 ? -14.571 -1.504 4.669 1.00 92.50 81 ALA A O 1
ATOM 663 N N . GLU A 1 82 ? -16.237 -0.744 3.377 1.00 93.38 82 GLU A N 1
ATOM 664 C CA . GLU A 1 82 ? -16.944 -0.083 4.476 1.00 93.38 82 GLU A CA 1
ATOM 665 C C . GLU A 1 82 ? -17.507 -1.097 5.484 1.00 93.38 82 GLU A C 1
ATOM 667 O O . GLU A 1 82 ? -17.308 -0.954 6.693 1.00 93.38 82 GLU A O 1
ATOM 672 N N 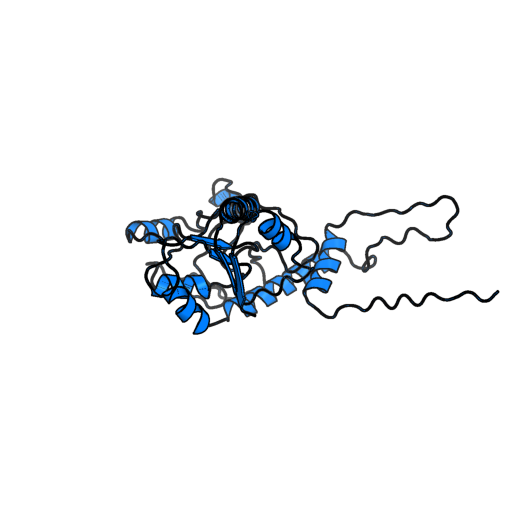. LYS A 1 83 ? -18.170 -2.159 5.006 1.00 93.94 83 LYS A N 1
ATOM 673 C CA . LYS A 1 83 ? -18.675 -3.244 5.865 1.00 93.94 83 LYS A CA 1
ATOM 674 C C . LYS A 1 83 ? -17.547 -3.901 6.654 1.00 93.94 83 LYS A C 1
ATOM 676 O O . LYS A 1 83 ? -17.689 -4.105 7.859 1.00 93.94 83 LYS A O 1
ATOM 681 N N . PHE A 1 84 ? -16.425 -4.178 5.995 1.00 93.12 84 PHE A N 1
ATOM 682 C CA . PHE A 1 84 ? -15.228 -4.707 6.633 1.00 93.12 84 PHE A CA 1
ATOM 683 C C . PHE A 1 84 ? -14.690 -3.726 7.684 1.00 93.12 84 PHE A C 1
ATOM 685 O O . PHE A 1 84 ? -14.559 -4.082 8.851 1.00 93.12 84 PHE A O 1
ATOM 692 N N . ALA A 1 85 ? -14.505 -2.452 7.333 1.00 95.56 85 ALA A N 1
ATOM 693 C CA . ALA A 1 85 ? -14.039 -1.423 8.259 1.00 95.56 85 ALA A CA 1
ATOM 694 C C . ALA A 1 85 ? -14.941 -1.273 9.499 1.00 95.56 85 ALA A C 1
ATOM 696 O O . ALA A 1 85 ? -14.444 -0.953 10.581 1.00 95.56 85 ALA A O 1
ATOM 697 N N . ARG A 1 86 ? -16.253 -1.530 9.391 1.00 96.38 86 ARG A N 1
ATOM 698 C CA . ARG A 1 86 ? -17.187 -1.501 10.532 1.00 96.38 86 ARG A CA 1
ATOM 699 C C . ARG A 1 86 ? -16.935 -2.625 11.534 1.00 96.38 86 ARG A C 1
ATOM 701 O O . ARG A 1 86 ? -16.987 -2.345 12.731 1.00 96.38 86 ARG A O 1
ATOM 708 N N . ILE A 1 87 ? -16.626 -3.836 11.070 1.00 95.06 87 ILE A N 1
ATOM 709 C CA . ILE A 1 87 ? -16.436 -5.004 11.944 1.00 95.06 87 ILE A CA 1
ATOM 710 C C . ILE A 1 87 ? -15.045 -5.081 12.581 1.00 95.06 87 ILE A C 1
ATOM 712 O O . ILE A 1 87 ? -14.911 -5.697 13.632 1.00 95.06 87 ILE A O 1
ATOM 716 N N . ILE A 1 88 ? -14.031 -4.439 11.990 1.00 95.00 88 ILE A N 1
ATOM 717 C CA . ILE A 1 88 ? -12.669 -4.444 12.543 1.00 95.00 88 ILE A CA 1
ATOM 718 C C . ILE A 1 88 ? -12.615 -3.658 13.858 1.00 95.00 88 ILE A C 1
ATOM 720 O O . ILE A 1 88 ? -13.168 -2.562 13.985 1.00 95.00 88 ILE A O 1
ATOM 724 N N . THR A 1 89 ? -11.891 -4.192 14.826 1.00 95.00 89 THR A N 1
ATOM 725 C CA . THR A 1 89 ? -11.661 -3.634 16.156 1.00 95.00 89 THR A CA 1
ATOM 726 C C . THR A 1 89 ? -10.195 -3.217 16.340 1.00 95.00 89 THR A C 1
ATOM 728 O O . THR A 1 89 ? -9.329 -3.679 15.601 1.00 95.00 89 THR A O 1
ATOM 731 N N . PRO A 1 90 ? -9.864 -2.375 17.338 1.00 94.50 90 PRO A N 1
ATOM 732 C CA . PRO A 1 90 ? -8.473 -1.995 17.620 1.00 94.50 90 PRO A CA 1
ATOM 733 C C . PRO A 1 90 ? -7.541 -3.161 17.997 1.00 94.50 90 PRO A C 1
ATOM 735 O O . PRO A 1 90 ? -6.326 -3.003 17.972 1.00 94.50 90 PRO A O 1
ATOM 738 N N . SER A 1 91 ? -8.084 -4.324 18.381 1.00 92.62 91 SER A N 1
ATOM 739 C CA . SER A 1 91 ? -7.281 -5.526 18.643 1.00 92.62 91 SER A CA 1
ATOM 740 C C . SER A 1 91 ? -6.868 -6.272 17.376 1.00 92.62 91 SER A C 1
ATOM 742 O O . SER A 1 91 ? -5.949 -7.090 17.430 1.00 92.62 91 SER A O 1
ATOM 744 N N . ASP A 1 92 ? -7.527 -6.004 16.251 1.00 94.62 92 ASP A N 1
ATOM 745 C CA . ASP A 1 92 ? -7.250 -6.680 14.992 1.00 94.62 92 ASP A CA 1
ATOM 746 C C . ASP A 1 92 ? -6.011 -6.092 14.314 1.00 94.62 92 ASP A C 1
ATOM 748 O O . ASP A 1 92 ? -5.707 -4.904 14.426 1.00 94.62 92 ASP A O 1
ATOM 752 N N . GLN A 1 93 ? -5.296 -6.943 13.581 1.00 94.69 93 GLN A N 1
ATOM 753 C CA . GLN A 1 93 ? -4.132 -6.553 12.793 1.00 94.69 93 GLN A CA 1
ATOM 754 C C . GLN A 1 93 ? -4.467 -6.683 11.313 1.00 94.69 93 GLN A C 1
ATOM 756 O O . GLN A 1 93 ? -4.926 -7.736 10.870 1.00 94.69 93 GLN A O 1
ATOM 761 N N . ILE A 1 94 ? -4.228 -5.619 10.545 1.00 97.19 94 ILE A N 1
ATOM 762 C CA . ILE A 1 94 ? -4.516 -5.602 9.112 1.00 97.19 94 ILE A CA 1
ATOM 763 C C . ILE A 1 94 ? -3.222 -5.781 8.323 1.00 97.19 94 ILE A C 1
ATOM 765 O O . ILE A 1 94 ? -2.274 -4.998 8.448 1.00 97.19 94 ILE A O 1
ATOM 769 N N . ILE A 1 95 ? -3.227 -6.795 7.462 1.00 97.19 95 ILE A N 1
ATOM 770 C CA . ILE A 1 95 ? -2.237 -7.019 6.412 1.00 97.19 95 ILE A CA 1
ATOM 771 C C . ILE A 1 95 ? -2.979 -6.953 5.081 1.00 97.19 95 ILE A C 1
ATOM 773 O O . ILE A 1 95 ? -3.946 -7.685 4.883 1.00 97.19 95 ILE A O 1
ATOM 777 N N . THR A 1 96 ? -2.538 -6.083 4.174 1.00 95.75 96 THR A N 1
ATOM 778 C CA . THR A 1 96 ? -3.101 -5.984 2.825 1.00 95.75 96 THR A CA 1
ATOM 779 C C . THR A 1 96 ? -2.005 -5.962 1.768 1.00 95.75 96 THR A C 1
ATOM 781 O O . THR A 1 96 ? -0.913 -5.423 1.964 1.00 95.75 96 THR A O 1
ATOM 784 N N . PHE A 1 97 ? -2.323 -6.574 0.635 1.00 93.75 97 PHE A N 1
ATOM 785 C CA . PHE A 1 97 ? -1.513 -6.573 -0.576 1.00 93.75 97 PHE A CA 1
ATOM 786 C C . PHE A 1 97 ? -2.022 -5.546 -1.599 1.00 93.75 97 PHE A C 1
ATOM 788 O O . PHE A 1 97 ? -1.417 -5.386 -2.655 1.00 93.75 97 PHE A O 1
ATOM 795 N N . ASP A 1 98 ? -3.109 -4.841 -1.282 1.00 93.06 98 ASP A N 1
ATOM 796 C CA . ASP A 1 98 ? -3.704 -3.840 -2.155 1.00 93.06 98 ASP A CA 1
ATOM 797 C C . ASP A 1 98 ? -2.923 -2.528 -2.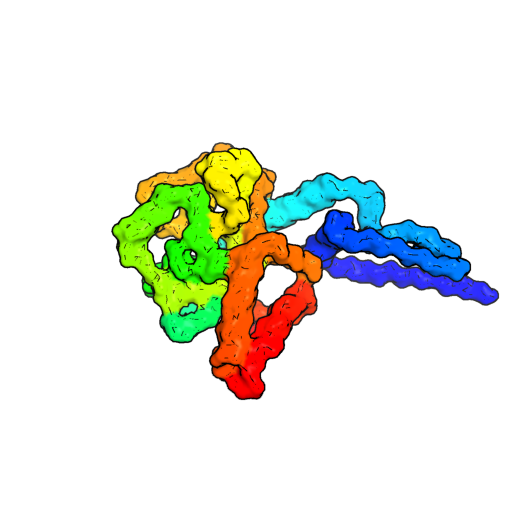085 1.00 93.06 98 ASP A C 1
ATOM 799 O O . ASP A 1 98 ? -2.639 -1.999 -1.005 1.00 93.06 98 ASP A O 1
ATOM 803 N N . TYR A 1 99 ? -2.632 -1.974 -3.258 1.00 93.38 99 TYR A N 1
ATOM 804 C CA . TYR A 1 99 ? -1.940 -0.696 -3.406 1.00 93.38 99 TYR A CA 1
ATOM 805 C C . TYR A 1 99 ? -2.860 0.508 -3.187 1.00 93.38 99 TYR A C 1
ATOM 807 O O . TYR A 1 99 ? -2.379 1.585 -2.845 1.00 93.38 99 TYR A O 1
ATOM 815 N N . ASP A 1 100 ? -4.160 0.363 -3.462 1.00 94.12 100 ASP A N 1
ATOM 816 C CA . ASP A 1 100 ? -5.125 1.462 -3.402 1.00 94.12 100 ASP A CA 1
ATOM 817 C C . ASP A 1 100 ? -5.412 1.926 -1.965 1.00 94.12 100 ASP A C 1
ATOM 819 O O . ASP A 1 100 ? -4.916 1.352 -1.001 1.00 94.12 100 ASP A O 1
ATOM 823 N N . LEU A 1 101 ? -6.207 2.991 -1.825 1.00 95.19 101 LEU A N 1
ATOM 824 C CA . LEU A 1 101 ? -6.538 3.605 -0.531 1.00 95.19 101 LEU A CA 1
ATOM 825 C C . LEU A 1 101 ? -7.973 3.317 -0.073 1.00 95.19 101 LEU A C 1
ATOM 827 O O . LEU A 1 101 ? -8.503 4.036 0.779 1.00 95.19 101 LEU A O 1
ATOM 831 N N . ILE A 1 102 ? -8.669 2.353 -0.680 1.00 95.88 102 ILE A N 1
ATOM 832 C CA . ILE A 1 102 ? -10.098 2.129 -0.429 1.00 95.88 102 ILE A CA 1
ATOM 833 C C . ILE A 1 102 ? -10.331 1.740 1.035 1.00 95.88 102 ILE A C 1
ATOM 835 O O . ILE A 1 102 ? -11.251 2.264 1.677 1.00 95.88 102 ILE A O 1
ATOM 839 N N . LEU A 1 103 ? -9.497 0.852 1.581 1.00 96.25 103 LEU A N 1
ATOM 840 C CA . LEU A 1 103 ? -9.605 0.411 2.970 1.00 96.25 103 LEU A CA 1
ATOM 841 C C . LEU A 1 103 ? -9.273 1.546 3.946 1.00 96.25 103 LEU A C 1
ATOM 843 O O . LEU A 1 103 ? -10.030 1.785 4.886 1.00 96.25 103 LEU A O 1
ATOM 847 N N . GLU A 1 104 ? -8.197 2.290 3.697 1.00 96.81 104 GLU A N 1
ATOM 848 C CA . GLU A 1 104 ? -7.783 3.446 4.496 1.00 96.81 104 GLU A CA 1
ATOM 849 C C . GLU A 1 104 ? -8.872 4.516 4.550 1.00 96.81 104 GLU A C 1
ATOM 851 O O . GLU A 1 104 ? -9.235 4.984 5.629 1.00 96.81 104 GLU A O 1
ATOM 856 N N . LYS A 1 105 ? -9.456 4.861 3.394 1.00 96.25 105 LYS A N 1
ATOM 857 C CA . LYS A 1 105 ? -10.581 5.803 3.301 1.00 96.25 105 LYS A CA 1
ATOM 858 C C . LYS A 1 105 ? -11.791 5.308 4.092 1.00 96.25 105 LYS A C 1
ATOM 860 O O . LYS A 1 105 ? -12.407 6.090 4.817 1.00 96.25 105 LYS A O 1
ATOM 865 N N . SER A 1 106 ? -12.096 4.013 3.999 1.00 96.12 106 SER A N 1
ATOM 866 C CA . SER A 1 106 ? -13.207 3.393 4.730 1.00 96.12 106 SER A CA 1
ATOM 867 C C . SER A 1 106 ? -12.981 3.438 6.246 1.00 96.12 106 SER A C 1
ATOM 869 O O . SER A 1 106 ? -13.861 3.872 6.987 1.00 96.12 106 SER A O 1
ATOM 871 N N . LEU A 1 107 ? -11.786 3.081 6.723 1.00 96.88 107 LEU A N 1
ATOM 872 C CA . LEU A 1 107 ? -11.425 3.140 8.143 1.00 96.88 107 LEU A CA 1
ATOM 873 C C . LEU A 1 107 ? -11.389 4.576 8.678 1.00 96.88 107 LEU A C 1
ATOM 875 O O . LEU A 1 107 ? -11.881 4.834 9.779 1.00 96.88 107 LEU A O 1
ATOM 879 N N . ARG A 1 108 ? -10.866 5.525 7.895 1.00 95.62 108 ARG A N 1
ATOM 880 C CA . ARG A 1 108 ? -10.862 6.950 8.246 1.00 95.62 108 ARG A CA 1
ATOM 881 C C . ARG A 1 108 ? -12.277 7.493 8.408 1.00 95.62 108 ARG A C 1
ATOM 883 O O . ARG A 1 108 ? -12.538 8.208 9.371 1.00 95.62 108 ARG A O 1
ATOM 890 N N . SER A 1 109 ? -13.198 7.136 7.509 1.00 94.69 109 SER A N 1
ATOM 891 C CA . SER A 1 109 ? -14.601 7.578 7.592 1.00 94.69 109 SER A CA 1
ATOM 892 C C . SER A 1 109 ? -15.295 7.153 8.896 1.00 94.69 109 SER A C 1
ATOM 894 O O . SER A 1 109 ? -16.287 7.755 9.300 1.00 94.69 109 SER A O 1
ATOM 896 N N . LEU A 1 110 ? -14.739 6.147 9.581 1.00 95.75 110 LEU A N 1
ATOM 897 C CA . LEU A 1 110 ? -15.199 5.623 10.865 1.00 95.75 110 LEU A CA 1
ATOM 898 C C . LEU A 1 110 ? -14.306 6.043 12.046 1.00 95.75 110 LEU A C 1
ATOM 900 O O . LEU A 1 110 ? -14.419 5.451 13.119 1.00 95.75 110 LEU A O 1
ATOM 904 N N . ASP A 1 111 ? -13.413 7.024 11.867 1.00 95.88 111 ASP A N 1
ATOM 905 C CA . ASP A 1 111 ? -12.486 7.510 12.902 1.00 95.88 111 ASP A CA 1
ATOM 906 C C . ASP A 1 111 ? -11.589 6.393 13.484 1.00 95.88 111 ASP A C 1
ATOM 908 O O . ASP A 1 111 ? -11.313 6.333 14.685 1.00 95.88 111 ASP A O 1
ATOM 912 N N . LYS A 1 112 ? -11.175 5.437 12.644 1.00 97.56 112 LYS A N 1
ATOM 913 C CA . LYS A 1 112 ? -10.337 4.297 13.058 1.00 97.56 112 LYS A CA 1
ATOM 914 C C . LYS A 1 112 ? -8.881 4.404 12.616 1.00 97.56 112 LYS A C 1
ATOM 916 O O . LYS A 1 112 ? -8.024 3.770 13.229 1.00 97.56 112 LYS A O 1
ATOM 921 N N . TRP A 1 113 ? -8.605 5.178 11.573 1.00 97.62 113 TRP A N 1
ATOM 922 C CA . TRP A 1 113 ? -7.300 5.234 10.921 1.00 97.62 113 TRP A CA 1
ATOM 923 C C . TRP A 1 113 ? -7.008 6.640 10.400 1.00 97.62 113 TRP A C 1
ATOM 925 O O . TRP A 1 113 ? -7.902 7.301 9.864 1.00 97.62 113 TRP A O 1
ATOM 935 N N . TYR A 1 114 ? -5.754 7.062 10.529 1.00 97.44 114 TYR A N 1
ATOM 936 C CA . TYR A 1 114 ? -5.232 8.348 10.091 1.00 97.44 114 TYR A CA 1
ATOM 937 C C . TYR A 1 114 ? -3.832 8.195 9.475 1.00 97.44 114 TYR A C 1
ATOM 939 O O . TYR A 1 114 ? -3.039 7.388 9.957 1.00 97.44 114 TYR A O 1
ATOM 947 N N . PRO A 1 115 ? -3.471 8.994 8.452 1.00 96.75 115 PRO A N 1
ATOM 948 C CA . PRO A 1 115 ? -2.166 8.877 7.796 1.00 96.75 115 PRO A CA 1
ATOM 949 C C . PRO A 1 115 ? -0.964 9.116 8.716 1.00 96.75 115 PRO A C 1
ATOM 951 O O . PRO A 1 115 ? 0.116 8.619 8.424 1.00 96.75 115 PRO A O 1
ATOM 954 N N . LEU A 1 116 ? -1.144 9.878 9.802 1.00 96.31 116 LEU A N 1
ATOM 955 C CA . LEU A 1 116 ? -0.069 10.277 10.715 1.00 96.31 116 LEU A CA 1
ATOM 956 C C . LEU A 1 116 ? 0.634 9.079 11.374 1.00 96.31 116 LEU A C 1
ATOM 958 O O . LEU A 1 116 ? 1.848 9.097 11.556 1.00 96.31 116 LEU A O 1
ATOM 962 N N . ASP A 1 117 ? -0.130 8.050 11.737 1.00 96.56 117 ASP A N 1
ATOM 963 C CA . ASP A 1 117 ? 0.332 6.910 12.541 1.00 96.56 117 ASP A CA 1
ATOM 964 C C . ASP A 1 117 ? -0.305 5.565 12.138 1.00 96.56 117 ASP A C 1
ATOM 966 O O . ASP A 1 117 ? -0.045 4.528 12.757 1.00 96.56 117 ASP A O 1
ATOM 970 N N . GLY A 1 118 ? -1.144 5.562 11.102 1.00 96.88 118 GLY A N 1
ATOM 971 C CA . GLY A 1 118 ? -1.907 4.394 10.682 1.00 96.88 118 GLY A CA 1
ATOM 972 C C . GLY A 1 118 ? -1.161 3.444 9.744 1.00 96.88 118 GLY A C 1
ATOM 973 O O . GLY A 1 118 ? -1.569 2.289 9.597 1.00 96.88 118 GLY A O 1
ATOM 974 N N . TYR A 1 119 ? -0.084 3.880 9.094 1.00 97.19 119 TYR A N 1
ATOM 975 C CA . TYR A 1 119 ? 0.780 2.979 8.331 1.00 97.19 119 TYR A CA 1
ATOM 976 C C . TYR A 1 119 ? 1.862 2.391 9.232 1.00 97.19 119 TYR A C 1
ATOM 978 O O . TYR A 1 119 ? 2.532 3.101 9.981 1.00 97.19 119 TYR A O 1
ATOM 986 N N . VAL A 1 120 ? 2.079 1.083 9.124 1.00 95.88 120 VAL A N 1
ATOM 987 C CA . VAL A 1 120 ? 3.248 0.455 9.743 1.00 95.88 120 VAL A CA 1
ATOM 988 C C . VAL A 1 120 ? 4.470 0.700 8.864 1.00 95.88 120 VAL A C 1
ATOM 990 O O . VAL A 1 120 ? 4.399 0.527 7.654 1.00 95.88 120 VAL A O 1
ATOM 993 N N . GLY A 1 121 ? 5.597 1.084 9.466 1.00 91.88 121 GLY A N 1
ATOM 994 C CA . GLY A 1 121 ? 6.895 1.197 8.785 1.00 91.88 121 GLY A CA 1
ATOM 995 C C . GLY A 1 121 ? 7.102 2.452 7.928 1.00 91.88 121 GLY A C 1
ATOM 996 O O . GLY A 1 121 ? 8.232 2.702 7.531 1.00 91.88 121 GLY A O 1
ATOM 997 N N . VAL A 1 122 ? 6.062 3.257 7.684 1.00 92.31 122 VAL A N 1
ATOM 998 C CA . VAL A 1 122 ? 6.144 4.509 6.912 1.00 92.31 122 VAL A CA 1
ATOM 999 C C . VAL A 1 122 ? 5.404 5.616 7.660 1.00 92.31 122 VAL A C 1
ATOM 1001 O O . VAL A 1 122 ? 4.199 5.516 7.866 1.00 92.31 122 VAL A O 1
ATOM 1004 N N . ASN A 1 123 ? 6.115 6.667 8.070 1.00 91.75 123 ASN A N 1
ATOM 1005 C CA . ASN A 1 123 ? 5.561 7.779 8.861 1.00 91.75 123 ASN A CA 1
ATOM 1006 C C . ASN A 1 123 ? 6.072 9.171 8.442 1.00 91.75 123 ASN A C 1
ATOM 1008 O O . ASN A 1 123 ? 5.638 10.186 8.991 1.00 91.75 123 ASN A O 1
ATOM 1012 N N . ASN A 1 124 ? 7.007 9.234 7.497 1.00 91.25 124 ASN A N 1
ATOM 1013 C CA . ASN A 1 124 ? 7.489 10.496 6.958 1.00 91.25 124 ASN A CA 1
ATOM 1014 C C . ASN A 1 124 ? 6.507 11.025 5.921 1.00 91.25 124 ASN A C 1
ATOM 1016 O O . ASN A 1 124 ? 5.869 10.251 5.214 1.00 91.25 124 ASN A O 1
ATOM 1020 N N . PHE A 1 125 ? 6.421 12.344 5.800 1.00 91.88 125 PHE A N 1
ATOM 1021 C CA . PHE A 1 125 ? 5.573 13.017 4.822 1.00 91.88 125 PHE A CA 1
ATOM 1022 C C . PHE A 1 125 ? 6.447 13.753 3.817 1.00 91.88 125 PHE A C 1
ATOM 1024 O O . PHE A 1 125 ? 7.495 14.277 4.181 1.00 91.88 125 PHE A O 1
ATOM 1031 N N . GLU A 1 126 ? 5.998 13.838 2.563 1.00 88.50 126 GLU A N 1
ATOM 1032 C CA . GLU A 1 126 ? 6.698 14.622 1.533 1.00 88.50 126 GLU A CA 1
ATOM 1033 C C . GLU A 1 126 ? 6.789 16.109 1.914 1.00 88.50 126 GLU A C 1
ATOM 1035 O O . GLU A 1 126 ? 7.731 16.807 1.533 1.00 88.50 126 GLU A O 1
ATOM 1040 N N . LYS A 1 127 ? 5.807 16.593 2.681 1.00 88.25 127 LYS A N 1
ATOM 1041 C CA . LYS A 1 127 ? 5.695 17.982 3.119 1.00 88.25 127 LYS A CA 1
ATOM 1042 C C . LYS A 1 127 ? 5.559 18.049 4.634 1.00 88.25 127 LYS A C 1
ATOM 1044 O O . LYS A 1 127 ? 4.579 17.565 5.198 1.00 88.25 127 LYS A O 1
ATOM 1049 N N . ASP A 1 128 ? 6.476 18.763 5.284 1.00 89.75 128 ASP A N 1
ATOM 1050 C CA . ASP A 1 128 ? 6.410 19.005 6.732 1.00 89.75 128 ASP A CA 1
ATOM 1051 C C . ASP A 1 128 ? 5.140 19.756 7.157 1.00 89.75 128 ASP A C 1
ATOM 1053 O O . ASP A 1 128 ? 4.673 19.595 8.282 1.00 89.75 128 ASP A O 1
ATOM 1057 N N . SER A 1 129 ? 4.579 20.597 6.278 1.00 91.94 129 SER A N 1
ATOM 1058 C CA . SER A 1 129 ? 3.298 21.267 6.537 1.00 91.94 129 SER A CA 1
ATOM 1059 C C . SER A 1 129 ? 2.170 20.266 6.739 1.00 91.94 129 SER A C 1
ATOM 1061 O O . SER A 1 129 ? 1.387 20.430 7.663 1.00 91.94 129 SER A O 1
ATOM 1063 N N . ASP A 1 130 ? 2.130 19.207 5.931 1.00 94.25 130 ASP A N 1
ATOM 1064 C CA . ASP A 1 130 ? 1.048 18.226 5.973 1.00 94.25 130 ASP A CA 1
ATOM 1065 C C . ASP A 1 130 ? 1.092 17.449 7.285 1.00 94.25 130 ASP A C 1
ATOM 1067 O O . ASP A 1 130 ? 0.068 17.230 7.927 1.00 94.25 130 ASP A O 1
ATOM 1071 N N . ARG A 1 131 ? 2.303 17.102 7.730 1.00 94.06 131 ARG A N 1
ATOM 1072 C CA . ARG A 1 131 ? 2.516 16.495 9.041 1.00 94.06 131 ARG A CA 1
ATOM 1073 C C . ARG A 1 131 ? 2.028 17.404 10.171 1.00 94.06 131 ARG A C 1
ATOM 1075 O O . ARG A 1 131 ? 1.302 16.933 11.041 1.00 94.06 131 ARG A O 1
ATOM 1082 N N . ARG A 1 132 ? 2.390 18.692 10.155 1.00 93.94 132 ARG A N 1
ATOM 1083 C CA . ARG A 1 132 ? 1.968 19.652 11.192 1.00 93.94 132 ARG A CA 1
ATOM 1084 C C . ARG A 1 132 ? 0.450 19.849 11.230 1.00 93.94 132 ARG A C 1
ATOM 1086 O O . ARG A 1 132 ? -0.109 19.909 12.321 1.00 93.94 132 ARG A O 1
ATOM 1093 N N . ASP A 1 133 ? -0.204 19.912 10.071 1.00 94.19 133 ASP A N 1
ATOM 1094 C CA . ASP A 1 133 ? -1.667 20.018 9.964 1.00 94.19 133 ASP A CA 1
ATOM 1095 C C . ASP A 1 133 ? -2.368 18.780 10.551 1.00 94.19 133 ASP A C 1
ATOM 1097 O O . ASP A 1 133 ? -3.421 18.884 11.178 1.00 94.19 133 ASP A O 1
ATOM 1101 N N . LEU A 1 134 ? -1.792 17.588 10.369 1.00 94.88 134 LEU A N 1
ATOM 1102 C CA . LEU A 1 134 ? -2.320 16.354 10.957 1.00 94.88 134 LEU A CA 1
ATOM 1103 C C . LEU A 1 134 ? -2.068 16.281 12.469 1.00 94.88 134 LEU A C 1
ATOM 1105 O O . LEU A 1 134 ? -2.953 15.874 13.221 1.00 94.88 134 LEU A O 1
ATOM 1109 N N . GLU A 1 135 ? -0.885 16.695 12.928 1.00 95.44 135 GLU A N 1
ATOM 1110 C CA . GLU A 1 135 ? -0.539 16.747 14.353 1.00 95.44 135 GLU A CA 1
ATOM 1111 C C . GLU A 1 135 ? -1.441 17.734 15.118 1.00 95.44 135 GLU A C 1
ATOM 1113 O O . GLU A 1 135 ? -1.888 17.427 16.225 1.00 95.44 135 GLU A O 1
ATOM 1118 N N . SER A 1 136 ? -1.774 18.887 14.522 1.00 94.38 136 SER A N 1
ATOM 1119 C CA . SER A 1 136 ? -2.627 19.910 15.149 1.00 94.38 136 SER A CA 1
ATOM 1120 C C . SER A 1 136 ? -4.073 19.448 15.369 1.00 94.38 136 SER A C 1
ATOM 1122 O O . SER A 1 136 ? -4.735 19.915 16.298 1.00 94.38 136 SER A O 1
ATOM 1124 N N . GLN A 1 137 ? -4.554 18.489 14.573 1.00 92.25 137 GLN A N 1
ATOM 1125 C CA . GLN A 1 137 ? -5.880 17.891 14.740 1.00 92.25 137 GLN A CA 1
ATOM 1126 C C . GLN A 1 137 ? -5.976 16.968 15.960 1.00 92.25 137 GLN A C 1
ATOM 1128 O O . GLN A 1 137 ? -7.086 16.644 16.385 1.00 92.25 137 GLN A O 1
ATOM 1133 N N . GLY A 1 138 ? -4.844 16.512 16.511 1.00 91.75 138 GLY A N 1
ATOM 1134 C CA . GLY A 1 138 ? -4.811 15.637 17.686 1.00 91.75 138 GLY A CA 1
ATOM 1135 C C . GLY A 1 138 ? -5.478 14.272 17.475 1.00 91.75 138 GLY A C 1
ATOM 1136 O O . GLY A 1 138 ? -5.916 13.645 18.439 1.00 91.75 138 GLY A O 1
ATOM 1137 N N . LYS A 1 139 ? -5.594 13.824 16.220 1.00 94.31 139 LYS A N 1
ATOM 1138 C CA . LYS A 1 139 ? -6.213 12.549 15.845 1.00 94.31 139 LYS A CA 1
ATOM 1139 C C . LYS A 1 139 ? -5.155 11.460 15.708 1.00 94.31 139 LYS A C 1
ATOM 1141 O O . LYS A 1 139 ? -4.101 11.694 15.125 1.00 94.31 139 LYS A O 1
ATOM 1146 N N . SER A 1 140 ? -5.461 10.272 16.220 1.00 95.25 140 SER A N 1
ATOM 1147 C CA . SER A 1 140 ? -4.580 9.104 16.170 1.00 95.25 140 SER A CA 1
ATOM 1148 C C . SER A 1 140 ? -5.316 7.863 15.683 1.00 95.25 140 SER A C 1
ATOM 1150 O O . SER A 1 140 ? -6.536 7.720 15.833 1.00 95.25 140 SER A O 1
ATOM 1152 N N . SER A 1 141 ? -4.566 6.957 15.071 1.00 97.25 141 SER A N 1
ATOM 1153 C CA . SER A 1 141 ? -5.085 5.698 14.559 1.00 97.25 141 SER A CA 1
ATOM 1154 C C . SER A 1 141 ? -5.341 4.715 15.690 1.00 97.25 141 SER A C 1
ATOM 1156 O O . SER A 1 141 ? -4.502 4.475 16.554 1.00 97.25 141 SER A O 1
ATOM 1158 N N . LYS A 1 142 ? -6.512 4.081 15.645 1.00 97.12 142 LYS A N 1
ATOM 1159 C CA . LYS A 1 142 ? -6.863 2.953 16.520 1.00 97.12 142 LYS A CA 1
ATOM 1160 C C . LYS A 1 142 ? -6.420 1.621 15.917 1.00 97.12 142 LYS A C 1
ATOM 1162 O O . LYS A 1 142 ? -6.352 0.625 16.625 1.00 97.12 142 LYS A O 1
ATOM 1167 N N . ILE A 1 143 ? -6.181 1.604 14.607 1.00 96.62 143 ILE A N 1
ATOM 1168 C CA . ILE A 1 143 ? -5.795 0.441 13.812 1.00 96.62 143 ILE A CA 1
ATOM 1169 C C . ILE A 1 143 ? -4.631 0.844 12.916 1.00 96.62 143 ILE A C 1
ATOM 1171 O O . ILE A 1 143 ? -4.640 1.935 12.351 1.00 96.62 143 ILE A O 1
ATOM 1175 N N . GLN A 1 144 ? -3.670 -0.059 12.743 1.00 96.56 144 GLN A N 1
ATOM 1176 C CA . GLN A 1 144 ? -2.566 0.116 11.806 1.00 96.56 144 GLN A CA 1
ATOM 1177 C C . GLN A 1 144 ? -2.648 -0.893 10.658 1.00 96.56 144 GLN A C 1
ATOM 1179 O O . GLN A 1 144 ? -3.218 -1.977 10.800 1.00 96.56 144 GLN A O 1
ATOM 1184 N N . ILE A 1 145 ? -2.082 -0.526 9.509 1.00 97.75 145 ILE A N 1
ATOM 1185 C CA . ILE A 1 145 ? -2.149 -1.304 8.271 1.00 97.75 145 ILE A CA 1
ATOM 1186 C C . ILE A 1 145 ? -0.738 -1.606 7.769 1.00 97.75 145 ILE A C 1
ATOM 1188 O O . ILE A 1 145 ? 0.089 -0.705 7.611 1.00 97.75 145 ILE A O 1
ATOM 1192 N N . HIS A 1 146 ? -0.493 -2.879 7.460 1.00 97.56 146 HIS A N 1
ATOM 1193 C CA . HIS A 1 146 ? 0.703 -3.334 6.756 1.00 97.56 146 HIS A CA 1
ATOM 1194 C C . HIS A 1 146 ? 0.413 -3.409 5.256 1.00 97.56 146 HIS A C 1
ATOM 1196 O O . HIS A 1 146 ? -0.310 -4.299 4.804 1.00 97.56 146 HIS A O 1
ATOM 1202 N N . LYS A 1 147 ? 0.976 -2.471 4.490 1.00 96.25 147 LYS A N 1
ATOM 1203 C CA . LYS A 1 147 ? 0.884 -2.411 3.024 1.00 96.25 147 LYS A CA 1
ATOM 1204 C C . LYS A 1 147 ? 2.038 -3.186 2.401 1.00 96.25 147 LYS A C 1
ATOM 1206 O O . LYS A 1 147 ? 3.119 -2.649 2.173 1.00 96.25 147 LYS A O 1
ATOM 1211 N N . MET A 1 148 ? 1.824 -4.476 2.160 1.00 93.88 148 MET A N 1
ATOM 1212 C CA . MET A 1 148 ? 2.904 -5.412 1.836 1.00 93.88 148 MET A CA 1
ATOM 1213 C C . MET A 1 148 ? 3.593 -5.103 0.502 1.00 93.88 148 MET A C 1
ATOM 1215 O O . MET A 1 148 ? 4.784 -5.362 0.354 1.00 93.88 148 MET A O 1
ATOM 1219 N N . HIS A 1 149 ? 2.880 -4.555 -0.481 1.00 91.50 149 HIS A N 1
ATOM 1220 C CA . HIS A 1 149 ? 3.467 -4.188 -1.776 1.00 91.50 149 HIS A CA 1
ATOM 1221 C C . HIS A 1 149 ? 3.729 -2.688 -1.926 1.00 91.50 149 HIS A C 1
ATOM 1223 O O . HIS A 1 149 ? 4.131 -2.254 -3.001 1.00 91.50 149 HIS A O 1
ATOM 1229 N N . GLY A 1 150 ? 3.547 -1.909 -0.860 1.00 92.25 150 GLY A N 1
ATOM 1230 C CA . GLY A 1 150 ? 3.525 -0.452 -0.916 1.00 92.25 150 GLY A CA 1
ATOM 1231 C C . GLY A 1 150 ? 2.110 0.110 -1.055 1.00 92.25 150 GLY A C 1
ATOM 1232 O O . GLY A 1 150 ? 1.123 -0.621 -0.977 1.00 92.25 150 GLY A O 1
ATOM 1233 N N . SER A 1 151 ? 2.017 1.423 -1.244 1.00 93.38 151 SER A N 1
ATOM 1234 C CA . SER A 1 151 ? 0.752 2.145 -1.402 1.00 93.38 151 SER A CA 1
ATOM 1235 C C . SER A 1 151 ? 0.845 3.148 -2.548 1.00 93.38 151 SER A C 1
ATOM 1237 O O . SER A 1 151 ? 1.927 3.648 -2.864 1.00 93.38 151 SER A O 1
ATOM 1239 N N . ILE A 1 152 ? -0.279 3.471 -3.189 1.00 91.88 152 ILE A N 1
ATOM 1240 C CA . ILE A 1 152 ? -0.318 4.472 -4.266 1.00 91.88 152 ILE A CA 1
ATOM 1241 C C . ILE A 1 152 ? 0.054 5.879 -3.790 1.00 91.88 152 ILE A C 1
ATOM 1243 O O . ILE A 1 152 ? 0.434 6.707 -4.610 1.00 91.88 152 ILE A O 1
ATOM 1247 N N . ASN A 1 153 ? -0.020 6.137 -2.483 1.00 93.00 153 ASN A N 1
ATOM 1248 C CA . ASN A 1 153 ? 0.344 7.418 -1.886 1.00 93.00 153 ASN A CA 1
ATOM 1249 C C . ASN A 1 153 ? 1.732 7.407 -1.220 1.00 93.00 153 ASN A C 1
ATOM 1251 O O . ASN A 1 153 ? 2.003 8.240 -0.357 1.00 93.00 153 ASN A O 1
ATOM 1255 N N . TRP A 1 154 ? 2.595 6.449 -1.571 1.00 92.50 154 TRP A N 1
ATOM 1256 C CA . TRP A 1 154 ? 3.976 6.365 -1.091 1.00 92.50 154 TRP A CA 1
ATOM 1257 C C . TRP A 1 154 ? 4.973 6.749 -2.186 1.00 92.50 154 TRP A C 1
ATOM 1259 O O . TRP A 1 154 ? 4.799 6.389 -3.351 1.00 92.50 154 TRP A O 1
ATOM 1269 N N . ARG A 1 155 ? 6.048 7.448 -1.813 1.00 86.31 155 ARG A N 1
ATOM 1270 C CA . ARG A 1 155 ? 7.068 7.950 -2.742 1.00 86.31 155 ARG A CA 1
ATOM 1271 C C . ARG A 1 155 ? 8.460 7.949 -2.111 1.00 86.31 155 ARG A C 1
ATOM 1273 O O . ARG A 1 155 ? 8.602 8.353 -0.964 1.00 86.31 155 ARG A O 1
ATOM 1280 N N . ILE A 1 156 ? 9.492 7.607 -2.885 1.00 78.50 156 ILE A N 1
ATOM 1281 C CA . ILE A 1 156 ? 10.876 7.984 -2.558 1.00 78.50 156 ILE A CA 1
ATOM 1282 C C . ILE A 1 156 ? 11.174 9.368 -3.136 1.00 78.50 156 ILE A C 1
ATOM 1284 O O . ILE A 1 156 ? 10.838 9.647 -4.297 1.00 78.50 156 ILE A O 1
ATOM 1288 N N . PRO A 1 157 ? 11.810 10.254 -2.361 1.00 72.62 157 PRO A N 1
ATOM 1289 C CA . PRO A 1 157 ? 12.219 11.543 -2.879 1.00 72.62 157 PRO A CA 1
ATOM 1290 C C . PRO A 1 157 ? 13.194 11.415 -4.050 1.00 72.62 157 PRO A C 1
ATOM 1292 O O . PRO A 1 157 ? 14.195 10.709 -3.993 1.00 72.62 157 PRO A O 1
ATOM 1295 N N . GLU A 1 158 ? 12.918 12.147 -5.131 1.00 69.00 158 GLU A N 1
ATOM 1296 C CA . GLU A 1 158 ? 13.846 12.223 -6.260 1.00 69.00 158 GLU A CA 1
ATOM 1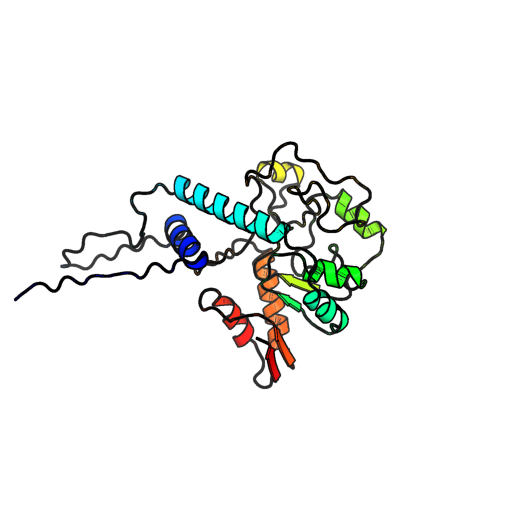297 C C . GLU A 1 158 ? 15.211 12.771 -5.814 1.00 69.00 158 GLU A C 1
ATOM 1299 O O . GLU A 1 158 ? 15.256 13.604 -4.906 1.00 69.00 158 GLU A O 1
ATOM 1304 N N . PRO A 1 159 ? 16.321 12.431 -6.499 1.00 65.00 159 PRO A N 1
ATOM 1305 C CA . PRO A 1 159 ? 17.654 12.914 -6.133 1.00 65.00 159 PRO A CA 1
ATOM 1306 C C . PRO A 1 159 ? 17.752 14.437 -5.965 1.00 65.00 159 PRO A C 1
ATOM 1308 O O . PRO A 1 159 ? 18.435 14.924 -5.073 1.00 65.00 159 PRO A O 1
ATOM 1311 N N . ARG A 1 160 ? 17.015 15.206 -6.779 1.00 59.19 160 ARG A N 1
ATOM 1312 C CA . ARG A 1 160 ? 16.944 16.677 -6.669 1.00 59.19 160 ARG A CA 1
ATOM 1313 C C . ARG A 1 160 ? 16.154 17.159 -5.447 1.00 59.19 160 ARG A C 1
ATOM 1315 O O . ARG A 1 160 ? 16.338 18.281 -4.992 1.00 59.19 160 ARG A O 1
ATOM 1322 N N . SER A 1 161 ? 15.252 16.333 -4.932 1.00 60.78 161 SER A N 1
ATOM 1323 C CA . SER A 1 161 ? 14.491 16.590 -3.709 1.00 60.78 161 SER A CA 1
ATOM 1324 C C . SER A 1 161 ? 15.248 16.171 -2.451 1.00 60.78 161 SER A C 1
ATOM 1326 O O . SER A 1 161 ? 14.957 16.726 -1.398 1.00 60.78 161 SER A O 1
ATOM 1328 N N . LEU A 1 162 ? 16.247 15.283 -2.549 1.00 62.06 162 LEU A N 1
ATOM 1329 C CA . LEU A 1 162 ? 17.083 14.891 -1.406 1.00 62.06 162 LEU A CA 1
ATOM 1330 C C . LEU A 1 162 ? 17.781 16.095 -0.761 1.00 62.06 162 LEU A C 1
ATOM 1332 O O . LEU A 1 162 ? 17.846 16.168 0.459 1.00 62.06 162 LEU A O 1
ATOM 1336 N N . GLU A 1 163 ? 18.233 17.080 -1.543 1.00 60.12 163 GLU A N 1
ATOM 1337 C CA . GLU A 1 163 ? 18.823 18.314 -0.996 1.00 60.12 163 GLU A CA 1
ATOM 1338 C C . GLU A 1 163 ? 17.817 19.124 -0.161 1.00 60.12 163 GLU A C 1
ATOM 1340 O O . GLU A 1 163 ? 18.170 19.660 0.888 1.00 60.12 163 GLU A O 1
ATOM 1345 N N . ARG A 1 164 ? 16.546 19.169 -0.589 1.00 60.75 164 ARG A N 1
ATOM 1346 C CA . ARG A 1 164 ? 15.458 19.845 0.143 1.00 60.75 164 ARG A CA 1
ATOM 1347 C C . ARG A 1 164 ? 15.013 19.073 1.380 1.00 60.75 164 ARG A C 1
ATOM 1349 O O . ARG A 1 164 ? 14.542 19.679 2.331 1.00 60.75 164 ARG A O 1
ATOM 1356 N N . LEU A 1 165 ? 15.173 17.755 1.358 1.00 63.66 165 LEU A N 1
ATOM 1357 C CA . LEU A 1 165 ? 14.795 16.843 2.434 1.00 63.66 165 LEU A CA 1
ATOM 1358 C C . LEU A 1 165 ? 15.996 16.453 3.299 1.00 63.66 165 LEU A C 1
ATOM 1360 O O . LEU A 1 165 ? 15.978 15.414 3.947 1.00 63.66 165 LEU A O 1
ATOM 1364 N N . HIS A 1 166 ? 17.063 17.257 3.297 1.00 64.94 166 HIS A N 1
ATOM 1365 C CA . HIS A 1 166 ? 18.243 17.052 4.141 1.00 64.94 166 HIS A CA 1
ATOM 1366 C C . HIS A 1 166 ? 18.893 15.658 4.009 1.00 64.94 166 HIS A C 1
ATOM 1368 O O . HIS A 1 166 ? 19.468 15.137 4.962 1.00 64.94 166 HIS A O 1
ATOM 1374 N N . GLY A 1 167 ? 18.821 15.052 2.823 1.00 62.97 167 GLY A N 1
ATOM 1375 C CA . GLY A 1 167 ? 19.379 13.731 2.536 1.00 62.97 167 GLY A CA 1
ATOM 1376 C C . GLY A 1 167 ? 18.517 12.553 2.998 1.00 62.97 167 GLY A C 1
ATOM 1377 O O . GLY A 1 167 ? 19.000 11.423 2.962 1.00 62.97 167 GLY A O 1
ATOM 1378 N N . ILE A 1 168 ? 17.265 12.785 3.412 1.00 66.06 168 ILE A N 1
ATOM 1379 C CA . ILE A 1 168 ? 16.320 11.711 3.740 1.00 66.06 168 ILE A CA 1
ATOM 1380 C C . ILE A 1 168 ? 15.992 10.941 2.458 1.00 66.06 168 ILE A C 1
ATOM 1382 O O . ILE A 1 168 ? 15.334 11.463 1.563 1.00 66.06 168 ILE A O 1
ATOM 1386 N N . ASN A 1 169 ? 16.459 9.695 2.385 1.00 75.56 169 ASN A N 1
ATOM 1387 C CA . ASN A 1 169 ? 16.171 8.739 1.316 1.00 75.56 169 ASN A CA 1
ATOM 1388 C C . ASN A 1 169 ? 15.288 7.609 1.866 1.00 75.56 169 ASN A C 1
ATOM 1390 O O . ASN A 1 169 ? 15.674 6.443 1.851 1.00 75.56 169 ASN A O 1
ATOM 1394 N N . GLU A 1 170 ? 14.153 8.001 2.437 1.00 84.69 170 GLU A N 1
ATOM 1395 C CA . GLU A 1 170 ? 13.170 7.118 3.066 1.00 84.69 170 GLU A CA 1
ATOM 1396 C C . GLU A 1 170 ? 11.847 7.220 2.299 1.00 84.69 170 GLU A C 1
ATOM 1398 O O . GLU A 1 170 ? 11.571 8.229 1.640 1.00 84.69 170 GLU A O 1
ATOM 1403 N N . VAL A 1 171 ? 11.017 6.181 2.379 1.00 88.88 171 VAL A N 1
ATOM 1404 C CA . VAL A 1 171 ? 9.666 6.216 1.805 1.00 88.88 171 VAL A CA 1
ATOM 1405 C C . VAL A 1 171 ? 8.824 7.262 2.544 1.00 88.88 171 VAL A C 1
ATOM 1407 O O . VAL A 1 171 ? 8.763 7.283 3.774 1.00 88.88 171 VAL A O 1
ATOM 1410 N N . MET A 1 172 ? 8.155 8.128 1.786 1.00 90.31 172 MET A N 1
ATOM 1411 C CA . MET A 1 172 ? 7.329 9.222 2.291 1.00 90.31 172 MET A CA 1
ATOM 1412 C C . MET A 1 172 ? 5.873 9.077 1.857 1.00 90.31 172 MET A C 1
ATOM 1414 O O . MET A 1 172 ? 5.572 8.617 0.755 1.00 90.31 172 MET A O 1
ATOM 1418 N N . ILE A 1 173 ? 4.975 9.548 2.712 1.00 93.50 173 ILE A N 1
ATOM 1419 C CA . ILE A 1 173 ? 3.546 9.689 2.466 1.00 93.50 173 ILE A CA 1
ATOM 1420 C C . ILE A 1 173 ? 3.316 10.975 1.672 1.00 93.50 173 ILE A C 1
ATOM 1422 O O . ILE A 1 173 ? 3.692 12.071 2.097 1.00 93.50 173 ILE A O 1
ATOM 1426 N N . VAL A 1 174 ? 2.661 10.833 0.527 1.00 92.06 174 VAL A N 1
ATOM 1427 C CA . VAL A 1 174 ? 2.171 11.934 -0.299 1.00 92.06 174 VAL A CA 1
ATOM 1428 C C . VAL A 1 174 ? 0.677 12.090 -0.036 1.00 92.06 174 VAL A C 1
ATOM 1430 O O . VAL A 1 174 ? -0.073 11.112 -0.024 1.00 92.06 174 VAL A O 1
ATOM 1433 N N . MET A 1 175 ? 0.240 13.322 0.212 1.00 93.75 175 MET A N 1
ATOM 1434 C CA . MET A 1 175 ? -1.168 13.626 0.481 1.00 93.75 175 MET A CA 1
ATOM 1435 C C . MET A 1 175 ? -1.912 14.117 -0.761 1.00 93.75 175 MET A C 1
ATOM 1437 O O . MET A 1 175 ? -3.134 13.982 -0.825 1.00 93.75 175 MET A O 1
ATOM 1441 N N . ASP A 1 176 ? -1.195 14.671 -1.738 1.00 90.38 176 ASP A N 1
ATOM 1442 C CA . ASP A 1 176 ? -1.759 15.157 -2.995 1.00 90.38 176 ASP A CA 1
ATOM 1443 C C . ASP A 1 176 ? -2.016 14.016 -3.981 1.00 90.38 176 ASP A C 1
ATOM 1445 O O . ASP A 1 176 ? -1.140 13.206 -4.271 1.00 90.38 176 ASP A O 1
ATOM 1449 N N . ASP A 1 177 ? -3.211 14.022 -4.556 1.00 88.00 177 ASP A N 1
ATOM 1450 C CA . ASP A 1 177 ? -3.564 13.267 -5.747 1.00 88.00 177 ASP A CA 1
ATOM 1451 C C . ASP A 1 177 ? -3.334 14.161 -6.973 1.00 88.00 177 ASP A C 1
ATOM 1453 O O . ASP A 1 177 ? -4.184 14.972 -7.354 1.00 88.00 177 ASP A O 1
ATOM 1457 N N . TRP A 1 178 ? -2.162 14.020 -7.591 1.00 78.38 178 TRP A N 1
ATOM 1458 C CA . TRP A 1 178 ? -1.762 14.839 -8.738 1.00 78.38 178 TRP A CA 1
ATOM 1459 C C . TRP A 1 178 ? -2.542 14.562 -10.021 1.00 78.38 178 TRP A C 1
ATOM 1461 O O . TRP A 1 178 ? -2.508 15.397 -10.922 1.00 78.38 178 TRP A O 1
ATOM 1471 N N . GLU A 1 179 ? -3.222 13.419 -10.127 1.00 81.81 179 GLU A N 1
ATOM 1472 C CA . GLU A 1 179 ? -4.049 13.103 -11.297 1.00 81.81 179 GLU A CA 1
ATOM 1473 C C . GLU A 1 179 ? -5.393 13.830 -11.216 1.00 81.81 179 GLU A C 1
ATOM 1475 O O . GLU A 1 179 ? -5.878 14.362 -12.213 1.00 81.81 179 GLU A O 1
ATOM 1480 N N . ASN A 1 180 ? -5.993 13.881 -10.025 1.00 81.50 180 ASN A N 1
ATOM 1481 C CA . ASN A 1 180 ? -7.288 14.530 -9.827 1.00 81.50 180 ASN A CA 1
ATOM 1482 C C . ASN A 1 180 ? -7.174 15.975 -9.310 1.00 81.50 180 ASN A C 1
ATOM 1484 O O . ASN A 1 180 ? -8.201 16.638 -9.149 1.00 81.50 180 ASN A O 1
ATOM 1488 N N . ASN A 1 181 ? -5.955 16.479 -9.070 1.00 84.88 181 ASN A N 1
ATOM 1489 C CA . ASN A 1 181 ? -5.699 17.773 -8.424 1.00 84.88 181 ASN A CA 1
ATOM 1490 C C . ASN A 1 181 ? -6.483 17.919 -7.104 1.00 84.88 181 ASN A C 1
ATOM 1492 O O . ASN A 1 181 ? -7.062 18.971 -6.812 1.00 84.88 181 ASN A O 1
ATOM 1496 N N . SER A 1 182 ? -6.535 16.832 -6.334 1.00 89.06 182 SER A N 1
ATOM 1497 C CA . SER A 1 182 ? -7.261 16.714 -5.067 1.00 89.06 182 SER A CA 1
ATOM 1498 C C . SER A 1 182 ? -6.343 16.173 -3.975 1.00 89.06 182 SER A C 1
ATOM 1500 O O . SER A 1 182 ? -5.147 15.993 -4.191 1.00 89.06 182 SER A O 1
ATOM 1502 N N . PHE A 1 183 ? -6.884 15.907 -2.788 1.00 92.12 183 PHE A N 1
ATOM 1503 C CA . PHE A 1 183 ? -6.171 15.113 -1.796 1.00 92.12 183 PHE A CA 1
ATOM 1504 C C . PHE A 1 183 ? -6.515 13.637 -1.951 1.00 92.12 183 PHE A C 1
ATOM 1506 O O . PHE A 1 183 ? -7.620 13.266 -2.349 1.00 92.12 183 PHE A O 1
ATOM 1513 N N . HIS A 1 184 ? -5.574 12.773 -1.584 1.00 92.50 184 HIS A N 1
ATOM 1514 C CA . HIS A 1 184 ? -5.864 11.364 -1.364 1.00 92.50 184 HIS A CA 1
ATOM 1515 C C . HIS A 1 184 ? -6.852 11.175 -0.206 1.00 92.50 184 HIS A C 1
ATOM 1517 O O . HIS A 1 184 ? -7.657 10.247 -0.239 1.00 92.50 184 HIS A O 1
ATOM 1523 N N . PHE A 1 185 ? -6.823 12.069 0.785 1.00 93.12 185 PHE A N 1
ATOM 1524 C CA . PHE A 1 185 ? -7.731 12.085 1.926 1.00 93.12 185 PHE A CA 1
ATOM 1525 C C . PHE A 1 185 ? -8.315 13.488 2.108 1.00 93.12 185 PHE A C 1
ATOM 1527 O O . PHE A 1 185 ? -7.660 14.373 2.658 1.00 93.12 185 PHE A O 1
ATOM 1534 N N . ASP A 1 186 ? -9.549 13.675 1.646 1.00 89.25 186 ASP A N 1
ATOM 1535 C CA . ASP A 1 186 ? -10.243 14.963 1.712 1.00 89.25 186 ASP A CA 1
ATOM 1536 C C . ASP A 1 186 ? -10.432 15.443 3.157 1.00 89.25 186 ASP A C 1
ATOM 1538 O O . ASP A 1 186 ? -10.588 14.635 4.078 1.00 89.25 186 ASP A O 1
ATOM 1542 N N . ASP A 1 187 ? -10.441 16.762 3.353 1.00 88.81 187 ASP A N 1
ATOM 1543 C CA . ASP A 1 187 ? -10.684 17.431 4.641 1.00 88.81 187 ASP A CA 1
ATOM 1544 C C . ASP A 1 187 ? -9.649 17.133 5.745 1.00 88.81 187 ASP A C 1
ATOM 1546 O O . ASP A 1 187 ? -9.957 17.248 6.931 1.00 88.81 187 ASP A O 1
ATOM 1550 N N . LEU A 1 188 ? -8.432 16.703 5.386 1.00 91.69 188 LEU A N 1
ATOM 1551 C CA . LEU A 1 188 ? -7.334 16.519 6.348 1.00 91.69 188 LEU A CA 1
ATOM 1552 C C . LEU A 1 188 ? -6.317 17.653 6.380 1.00 91.69 188 LEU A C 1
ATOM 1554 O O . LEU A 1 188 ? -5.579 17.733 7.353 1.00 91.69 188 LEU A O 1
ATOM 1558 N N . LEU A 1 189 ? -6.234 18.480 5.343 1.00 93.06 189 LEU A N 1
ATOM 1559 C CA . LEU A 1 189 ? -5.208 19.514 5.227 1.00 93.06 189 LEU A CA 1
ATOM 1560 C C . LEU A 1 189 ? -5.859 20.881 5.040 1.00 93.06 189 LEU A C 1
ATOM 1562 O O . LEU A 1 189 ? -6.878 20.993 4.357 1.00 93.06 189 LEU A O 1
ATOM 1566 N N . GLU A 1 190 ? -5.260 21.918 5.625 1.00 89.38 190 GLU A N 1
ATOM 1567 C CA . GLU A 1 190 ? -5.774 23.291 5.515 1.00 89.38 190 GLU A CA 1
ATOM 1568 C C . GLU A 1 190 ? -5.370 23.942 4.188 1.00 89.38 190 GLU A C 1
ATOM 1570 O O . GLU A 1 190 ? -6.065 24.814 3.652 1.00 89.38 190 GLU A O 1
ATOM 1575 N N . ARG A 1 191 ? -4.229 23.514 3.633 1.00 92.25 191 ARG A N 1
ATOM 1576 C CA . ARG A 1 191 ? -3.753 23.997 2.338 1.00 92.25 191 ARG A CA 1
ATOM 1577 C C . ARG A 1 191 ? -4.623 23.486 1.191 1.00 92.25 191 ARG A C 1
ATOM 1579 O O . ARG A 1 191 ? -5.391 22.538 1.308 1.00 92.25 191 ARG A O 1
ATOM 1586 N N . ARG A 1 192 ? -4.443 24.096 0.021 1.00 89.62 192 ARG A N 1
ATOM 1587 C CA . ARG A 1 192 ? -4.999 23.565 -1.228 1.00 89.62 192 ARG A CA 1
ATOM 1588 C C . ARG A 1 192 ? -4.114 22.435 -1.767 1.00 89.62 192 ARG A C 1
ATOM 1590 O O . ARG A 1 192 ? -2.899 22.484 -1.543 1.00 89.62 192 ARG A O 1
ATOM 1597 N N . PRO A 1 193 ? -4.701 21.455 -2.477 1.00 89.12 193 PRO A N 1
ATOM 1598 C CA . PRO A 1 193 ? -3.918 20.457 -3.182 1.00 89.12 193 PRO A CA 1
ATOM 1599 C C . PRO A 1 193 ? -3.070 21.134 -4.255 1.00 89.12 193 PRO A C 1
ATOM 1601 O O . PRO A 1 193 ? -3.486 22.133 -4.863 1.00 89.12 193 PRO A O 1
ATOM 1604 N N . ASP A 1 194 ? -1.877 20.595 -4.471 1.00 86.25 194 ASP A N 1
ATOM 1605 C CA . ASP A 1 194 ? -1.017 21.059 -5.550 1.00 86.25 194 ASP A CA 1
ATOM 1606 C C . ASP A 1 194 ? -1.697 20.771 -6.886 1.00 86.25 194 ASP A C 1
ATOM 1608 O O . ASP A 1 194 ? -2.243 19.690 -7.112 1.00 86.25 194 ASP A O 1
ATOM 1612 N N . LYS A 1 195 ? -1.662 21.756 -7.784 1.00 79.12 195 LYS A N 1
ATOM 1613 C CA . LYS A 1 195 ? -2.227 21.616 -9.123 1.00 79.12 195 LYS A CA 1
ATOM 1614 C C . LYS A 1 195 ? -1.132 21.279 -10.114 1.00 79.12 195 LYS A C 1
ATOM 1616 O O . LYS A 1 195 ? -0.132 21.990 -10.199 1.00 79.12 195 LYS A O 1
ATOM 1621 N N . THR A 1 196 ? -1.363 20.251 -10.913 1.00 69.75 196 THR A N 1
ATOM 1622 C CA . THR A 1 196 ? -0.574 19.957 -12.102 1.00 69.75 196 THR A CA 1
ATOM 1623 C C . THR A 1 196 ? -1.298 20.525 -13.329 1.00 69.75 196 THR A C 1
ATOM 1625 O O . THR A 1 196 ? -2.492 20.305 -13.535 1.00 69.75 196 THR A O 1
ATOM 1628 N N . GLU A 1 197 ? -0.592 21.330 -14.133 1.00 61.53 197 GLU A N 1
ATOM 1629 C CA . GLU A 1 197 ? -1.128 21.873 -15.397 1.00 61.53 197 GLU A CA 1
ATOM 1630 C C . GLU A 1 197 ? -1.113 20.834 -16.532 1.00 61.53 197 GLU A C 1
ATOM 1632 O O . GLU A 1 197 ? -1.760 21.026 -17.561 1.00 61.53 197 GLU A O 1
ATOM 1637 N N . GLN A 1 198 ? -0.379 19.731 -16.357 1.00 59.78 198 GLN A N 1
ATOM 1638 C CA . GLN A 1 198 ? -0.260 18.646 -17.327 1.00 59.78 198 GLN A CA 1
ATOM 1639 C C . GLN A 1 198 ? -0.772 17.335 -16.724 1.00 59.78 198 GLN A C 1
ATOM 1641 O O . GLN A 1 198 ? -0.523 17.093 -15.542 1.00 59.78 198 GLN A O 1
ATOM 1646 N N . PRO A 1 199 ? -1.438 16.472 -17.520 1.00 58.31 199 PRO A N 1
ATOM 1647 C CA . PRO A 1 199 ? -1.837 15.146 -17.064 1.00 58.31 199 PRO A CA 1
ATOM 1648 C C . PRO A 1 199 ? -0.611 14.361 -16.599 1.00 58.31 199 PRO A C 1
ATOM 1650 O O . PRO A 1 199 ? 0.500 14.575 -17.088 1.00 58.31 199 PRO A O 1
ATOM 1653 N N . TYR A 1 200 ? -0.804 13.441 -15.661 1.00 62.31 200 TYR A N 1
ATOM 1654 C CA . TYR A 1 200 ? 0.284 12.659 -15.095 1.00 62.31 200 TYR A CA 1
ATOM 1655 C C . TYR A 1 200 ? 1.017 11.845 -16.180 1.00 62.31 200 TYR A C 1
ATOM 1657 O O . TYR A 1 200 ? 0.549 10.806 -16.639 1.00 62.31 200 TYR A O 1
ATOM 1665 N N . VAL A 1 201 ? 2.205 12.305 -16.590 1.00 56.38 201 VAL A N 1
ATOM 1666 C CA . VAL A 1 201 ? 3.053 11.655 -17.615 1.00 56.38 201 VAL A CA 1
ATOM 1667 C C . VAL A 1 201 ? 4.016 10.617 -17.026 1.00 56.38 201 VAL A C 1
ATOM 1669 O O . VAL A 1 201 ? 5.052 10.302 -17.611 1.00 56.38 201 VAL A O 1
ATOM 1672 N N . GLY A 1 202 ? 3.713 10.105 -15.832 1.00 53.94 202 GLY A N 1
ATOM 1673 C CA . GLY A 1 202 ? 4.524 9.074 -15.195 1.00 53.94 202 GLY A CA 1
ATOM 1674 C C . GLY A 1 202 ? 5.835 9.566 -14.595 1.00 53.94 202 GLY A C 1
ATOM 1675 O O . GLY A 1 202 ? 6.700 8.749 -14.309 1.00 53.94 202 GLY A O 1
ATOM 1676 N N . SER A 1 203 ? 6.039 10.872 -14.382 1.00 51.31 203 SER A N 1
ATOM 1677 C CA . SER A 1 203 ? 7.223 11.362 -13.652 1.00 51.31 203 SER A CA 1
ATOM 1678 C C . SER A 1 203 ? 7.293 10.820 -12.224 1.00 51.31 203 SER A C 1
ATOM 1680 O O . SER A 1 203 ? 8.388 10.691 -11.689 1.00 51.31 203 SER A O 1
ATOM 1682 N N . HIS A 1 204 ? 6.151 10.440 -11.654 1.00 56.00 204 HIS A N 1
ATOM 1683 C CA . HIS A 1 204 ? 6.077 9.808 -10.352 1.00 56.00 204 HIS A CA 1
ATOM 1684 C C . HIS A 1 204 ? 5.990 8.287 -10.541 1.00 56.00 204 HIS A C 1
ATOM 1686 O O . HIS A 1 204 ? 5.240 7.762 -11.363 1.00 56.00 204 HIS A O 1
ATOM 1692 N N . ALA A 1 205 ? 6.833 7.563 -9.826 1.00 57.34 205 ALA A N 1
ATOM 1693 C CA . ALA A 1 205 ? 6.762 6.118 -9.734 1.00 57.34 205 ALA A CA 1
ATOM 1694 C C . ALA A 1 205 ? 6.583 5.843 -8.243 1.00 57.34 205 ALA A C 1
ATOM 1696 O O . ALA A 1 205 ? 7.560 5.945 -7.505 1.00 57.34 205 ALA A O 1
ATOM 1697 N N . PRO A 1 206 ? 5.347 5.631 -7.763 1.00 60.56 206 PRO A N 1
ATOM 1698 C CA . PRO A 1 206 ? 5.150 5.255 -6.373 1.00 60.56 206 PRO A CA 1
ATOM 1699 C C . PRO A 1 206 ? 5.878 3.936 -6.118 1.00 60.56 206 PRO A C 1
ATOM 1701 O O . PRO A 1 206 ? 5.911 3.055 -6.982 1.00 60.56 206 PRO A O 1
ATOM 1704 N N . GLU A 1 207 ? 6.531 3.832 -4.969 1.00 67.19 207 GLU A N 1
ATOM 1705 C CA . GLU A 1 207 ? 7.447 2.726 -4.712 1.00 67.19 207 GLU A CA 1
ATOM 1706 C C . GLU A 1 207 ? 6.662 1.482 -4.346 1.00 67.19 207 GLU A C 1
ATOM 1708 O O . GLU A 1 207 ? 6.115 1.338 -3.251 1.00 67.19 207 GLU A O 1
ATOM 1713 N N . TRP A 1 208 ? 6.561 0.611 -5.343 1.00 77.75 208 TRP A N 1
ATOM 1714 C CA . TRP A 1 208 ? 5.743 -0.580 -5.323 1.00 77.75 208 TRP A CA 1
ATOM 1715 C C . TRP A 1 208 ? 6.600 -1.807 -5.547 1.00 77.75 208 TRP A C 1
ATOM 1717 O O . TRP A 1 208 ? 7.441 -1.856 -6.452 1.00 77.75 208 TRP A O 1
ATOM 1727 N N . ILE A 1 209 ? 6.285 -2.863 -4.809 1.00 80.19 209 ILE A N 1
ATOM 1728 C CA . ILE A 1 209 ? 6.642 -4.203 -5.247 1.00 80.19 209 ILE A CA 1
ATOM 1729 C C . ILE A 1 209 ? 5.702 -4.551 -6.396 1.00 80.19 209 ILE A C 1
ATOM 1731 O O . ILE A 1 209 ? 4.638 -5.100 -6.156 1.00 80.19 209 ILE A O 1
ATOM 1735 N N . LEU A 1 210 ? 6.082 -4.217 -7.632 1.00 83.94 210 LEU A N 1
ATOM 1736 C CA . LEU A 1 210 ? 5.248 -4.485 -8.804 1.00 83.94 210 LEU A CA 1
ATOM 1737 C C . LEU A 1 210 ? 4.830 -5.961 -8.893 1.00 83.94 210 LEU A C 1
ATOM 1739 O O . LEU A 1 210 ? 5.562 -6.838 -8.417 1.00 83.94 210 LEU A O 1
ATOM 1743 N N . PRO A 1 211 ? 3.677 -6.244 -9.528 1.00 79.44 211 PRO A N 1
ATOM 1744 C CA . PRO A 1 211 ? 3.221 -7.603 -9.775 1.00 79.44 211 PRO A CA 1
ATOM 1745 C C . PRO A 1 211 ? 4.227 -8.298 -10.701 1.00 79.44 211 PRO A C 1
ATOM 1747 O O . PRO A 1 211 ? 4.155 -8.174 -11.912 1.00 79.44 211 PRO A O 1
ATOM 1750 N N . SER A 1 212 ? 5.220 -8.960 -10.116 1.00 80.31 212 SER A N 1
ATOM 1751 C CA . SER A 1 212 ? 6.367 -9.594 -10.765 1.00 80.31 212 SER A CA 1
ATOM 1752 C C . SER A 1 212 ? 6.819 -10.754 -9.884 1.00 80.31 212 SER A C 1
ATOM 1754 O O . SER A 1 212 ? 6.762 -10.658 -8.655 1.00 80.31 212 SER A O 1
ATOM 1756 N N . PHE A 1 213 ? 7.295 -11.842 -10.489 1.00 77.56 213 PHE A N 1
ATOM 1757 C CA . PHE A 1 213 ? 7.936 -12.936 -9.751 1.00 77.56 213 PHE A CA 1
ATOM 1758 C C . PHE A 1 213 ? 9.270 -12.494 -9.140 1.00 77.56 213 PHE A C 1
ATOM 1760 O O . PHE A 1 213 ? 9.724 -13.056 -8.143 1.00 77.56 213 PHE A O 1
ATOM 1767 N N . VAL A 1 214 ? 9.913 -11.485 -9.733 1.00 75.75 214 VAL A N 1
ATOM 1768 C CA . VAL A 1 214 ? 11.112 -10.867 -9.176 1.00 75.75 214 VAL A CA 1
ATOM 1769 C C . VAL A 1 214 ? 10.648 -9.696 -8.324 1.00 75.75 214 VAL A C 1
ATOM 1771 O O . VAL A 1 214 ? 10.310 -8.640 -8.845 1.00 75.75 214 VAL A O 1
ATOM 1774 N N . LYS A 1 215 ? 10.612 -9.888 -7.003 1.00 76.25 215 LYS A N 1
ATOM 1775 C CA . LYS A 1 215 ? 10.206 -8.860 -6.034 1.00 76.25 215 LYS A CA 1
ATOM 1776 C C . LYS A 1 215 ? 11.439 -8.225 -5.391 1.00 76.25 215 LYS A C 1
ATOM 1778 O O . LYS A 1 215 ? 11.944 -8.765 -4.405 1.00 76.25 215 LYS A O 1
ATOM 1783 N N . PRO A 1 216 ? 11.979 -7.123 -5.940 1.00 70.00 216 PRO A N 1
ATOM 1784 C CA . PRO A 1 216 ? 13.155 -6.495 -5.369 1.00 70.00 216 PRO A CA 1
ATOM 1785 C C . PRO A 1 216 ? 12.763 -5.697 -4.116 1.00 70.00 216 PRO A C 1
ATOM 1787 O O . PRO A 1 216 ? 12.137 -4.646 -4.205 1.00 70.00 216 PRO A O 1
ATOM 1790 N N . PHE A 1 217 ? 13.155 -6.183 -2.939 1.00 74.75 217 PHE A N 1
ATOM 1791 C CA . PHE A 1 217 ? 13.054 -5.441 -1.677 1.00 74.75 217 PHE A CA 1
ATOM 1792 C C . PHE A 1 217 ? 14.183 -4.413 -1.590 1.00 74.75 217 PHE A C 1
ATOM 1794 O O . PHE A 1 217 ? 15.208 -4.661 -0.957 1.00 74.75 217 PHE A O 1
ATOM 1801 N N . LYS A 1 218 ? 14.031 -3.297 -2.305 1.00 76.38 218 LYS A N 1
ATOM 1802 C CA . LYS A 1 218 ? 15.048 -2.235 -2.344 1.00 76.38 218 LYS A CA 1
ATOM 1803 C C . LYS A 1 218 ? 14.977 -1.337 -1.115 1.00 76.38 218 LYS A C 1
ATOM 1805 O O . LYS A 1 218 ? 16.016 -0.974 -0.574 1.00 76.38 218 LYS A O 1
ATOM 1810 N N . GLU A 1 219 ? 13.761 -1.078 -0.644 1.00 83.00 219 GLU A N 1
ATOM 1811 C CA . GLU A 1 219 ? 13.521 -0.113 0.422 1.00 83.00 219 GLU A CA 1
ATOM 1812 C C . GLU A 1 219 ? 13.448 -0.757 1.798 1.00 83.00 219 GLU A C 1
ATOM 1814 O O . GLU A 1 219 ? 12.784 -1.779 2.020 1.00 83.00 219 GLU A O 1
ATOM 1819 N N . LYS A 1 220 ? 14.126 -0.114 2.746 1.00 85.88 220 LYS A N 1
ATOM 1820 C CA . LYS A 1 220 ? 14.213 -0.553 4.137 1.00 85.88 220 LYS A CA 1
ATOM 1821 C C . LYS A 1 220 ? 12.838 -0.553 4.802 1.00 85.88 220 LYS A C 1
ATOM 1823 O O . LYS A 1 220 ? 12.535 -1.479 5.547 1.00 85.88 220 LYS A O 1
ATOM 1828 N N . GLU A 1 221 ? 12.009 0.444 4.524 1.00 89.50 221 GLU A N 1
ATOM 1829 C CA . GLU A 1 221 ? 10.668 0.610 5.086 1.00 89.50 221 GLU A CA 1
ATOM 1830 C C . GLU A 1 221 ? 9.759 -0.537 4.648 1.00 89.50 221 GLU A C 1
ATOM 1832 O O . GLU A 1 221 ? 9.082 -1.148 5.471 1.00 89.50 221 GLU A O 1
ATOM 1837 N N . ILE A 1 222 ? 9.819 -0.918 3.368 1.00 88.44 222 ILE A N 1
ATOM 1838 C CA . ILE A 1 222 ? 9.095 -2.086 2.857 1.00 88.44 222 ILE A CA 1
ATOM 1839 C C . ILE A 1 222 ? 9.565 -3.346 3.585 1.00 88.44 222 ILE A C 1
ATOM 1841 O O . ILE A 1 222 ? 8.748 -4.136 4.053 1.00 88.44 222 ILE A O 1
ATOM 1845 N N . PHE A 1 223 ? 10.873 -3.530 3.765 1.00 89.19 223 PHE A N 1
ATOM 1846 C CA . PHE A 1 223 ? 11.379 -4.657 4.546 1.00 89.19 223 PHE A CA 1
ATOM 1847 C C . PHE A 1 223 ? 10.879 -4.640 6.005 1.00 89.19 223 PHE A C 1
ATOM 1849 O O . PHE A 1 223 ? 10.502 -5.685 6.537 1.00 89.19 223 PHE A O 1
ATOM 1856 N N . GLN A 1 224 ? 10.811 -3.468 6.642 1.00 91.44 224 GLN A N 1
ATOM 1857 C CA . GLN A 1 224 ? 10.280 -3.306 7.999 1.00 91.44 224 GLN A CA 1
ATOM 1858 C C . GLN A 1 224 ? 8.787 -3.642 8.089 1.00 91.44 224 GLN A C 1
ATOM 1860 O O . GLN A 1 224 ? 8.384 -4.313 9.039 1.00 91.44 224 GLN A O 1
ATOM 1865 N N . VAL A 1 225 ? 7.980 -3.255 7.093 1.00 94.31 225 VAL A N 1
ATOM 1866 C CA . VAL A 1 225 ? 6.566 -3.659 6.984 1.00 94.31 225 VAL A CA 1
ATOM 1867 C C . VAL A 1 225 ? 6.458 -5.182 7.002 1.00 94.31 225 VAL A C 1
ATOM 1869 O O . VAL A 1 225 ? 5.709 -5.745 7.802 1.00 94.31 225 VAL A O 1
ATOM 1872 N N . TRP A 1 226 ? 7.247 -5.863 6.167 1.00 94.19 226 TRP A N 1
ATOM 1873 C CA . TRP A 1 226 ? 7.253 -7.324 6.096 1.00 94.19 226 TRP A CA 1
ATOM 1874 C C . TRP A 1 226 ? 7.721 -7.975 7.396 1.00 94.19 226 TRP A C 1
ATOM 1876 O O . TRP A 1 226 ? 7.109 -8.940 7.855 1.00 94.19 226 TRP A O 1
ATOM 1886 N N . GLN A 1 227 ? 8.773 -7.444 8.017 1.00 93.56 227 GLN A N 1
ATOM 1887 C CA . GLN A 1 227 ? 9.281 -7.948 9.289 1.00 93.56 227 GLN A CA 1
ATOM 1888 C C . GLN A 1 227 ? 8.242 -7.802 10.410 1.00 93.56 227 GLN A C 1
ATOM 1890 O O . GLN A 1 227 ? 8.029 -8.750 11.169 1.00 93.56 227 GLN A O 1
ATOM 1895 N N . SER A 1 228 ? 7.574 -6.649 10.485 1.00 95.44 228 SER A N 1
ATOM 1896 C CA . SER A 1 228 ? 6.491 -6.392 11.437 1.00 95.44 228 SER A CA 1
ATOM 1897 C C . SER A 1 228 ? 5.334 -7.373 11.234 1.00 95.44 228 SER A C 1
ATOM 1899 O O . SER A 1 228 ? 4.932 -8.074 12.165 1.00 95.44 228 SER A O 1
ATOM 1901 N N . ALA A 1 229 ? 4.876 -7.526 9.987 1.00 96.56 229 ALA A N 1
ATOM 1902 C CA . ALA A 1 229 ? 3.810 -8.455 9.627 1.00 96.56 229 ALA A CA 1
ATOM 1903 C C . ALA A 1 229 ? 4.154 -9.902 10.017 1.00 96.56 229 ALA A C 1
ATOM 1905 O O . ALA A 1 229 ? 3.332 -10.596 10.609 1.00 96.56 229 ALA A O 1
ATOM 1906 N N . MET A 1 230 ? 5.389 -10.353 9.770 1.00 95.44 230 MET A N 1
ATOM 1907 C CA . MET A 1 230 ? 5.856 -11.670 10.222 1.00 95.44 230 MET A CA 1
ATOM 1908 C C . MET A 1 230 ? 5.816 -11.828 11.751 1.00 95.44 230 MET A C 1
ATOM 1910 O O . MET A 1 230 ? 5.511 -12.917 12.247 1.00 95.44 230 MET A O 1
ATOM 1914 N N . GLY A 1 231 ? 6.123 -10.764 12.498 1.00 94.75 231 GLY A N 1
ATOM 1915 C CA . GLY A 1 231 ? 6.013 -10.734 13.957 1.00 94.75 231 GLY A CA 1
ATOM 1916 C C . GLY A 1 231 ? 4.577 -10.951 14.436 1.00 94.75 231 GLY A C 1
ATOM 1917 O O . GLY A 1 231 ? 4.346 -11.787 15.314 1.00 94.75 231 GLY A O 1
ATOM 1918 N N . TYR A 1 232 ? 3.609 -10.274 13.811 1.00 94.25 232 TYR A N 1
ATOM 1919 C CA . TYR A 1 232 ? 2.189 -10.481 14.105 1.00 94.25 232 TYR A CA 1
ATOM 1920 C C . TYR A 1 232 ? 1.737 -11.896 13.756 1.00 94.25 232 TYR A C 1
ATOM 1922 O O . TYR A 1 232 ? 1.202 -12.589 14.620 1.00 94.25 232 TYR A O 1
ATOM 1930 N N . MET A 1 233 ? 2.059 -12.368 12.547 1.00 96.06 233 MET A N 1
ATOM 1931 C CA . MET A 1 233 ? 1.710 -13.716 12.082 1.00 96.06 233 MET A CA 1
ATOM 1932 C C . MET A 1 233 ? 2.194 -14.815 13.036 1.00 96.06 233 MET A C 1
ATOM 1934 O O . MET A 1 233 ? 1.489 -15.797 13.248 1.00 96.06 233 MET A O 1
ATOM 1938 N N . SER A 1 234 ? 3.353 -14.626 13.675 1.00 95.88 234 SER A N 1
ATOM 1939 C CA . SER A 1 234 ? 3.922 -15.597 14.623 1.00 95.88 234 SER A CA 1
ATOM 1940 C C . SER A 1 234 ? 3.083 -15.815 15.886 1.00 95.88 234 SER A C 1
ATOM 1942 O O . SER A 1 234 ? 3.237 -16.831 16.561 1.00 95.88 234 SER A O 1
ATOM 1944 N N . ASN A 1 235 ? 2.190 -14.877 16.207 1.00 93.62 235 ASN A N 1
ATOM 1945 C CA . ASN A 1 235 ? 1.358 -14.899 17.410 1.00 93.62 235 ASN A CA 1
ATOM 1946 C C . ASN A 1 235 ? -0.148 -14.972 17.096 1.00 93.62 235 ASN A C 1
ATOM 1948 O O . ASN A 1 235 ? -0.971 -14.977 18.015 1.00 93.62 235 ASN A O 1
ATOM 1952 N N . THR A 1 236 ? -0.516 -15.035 15.815 1.00 95.94 236 THR A N 1
ATOM 1953 C CA . THR A 1 236 ? -1.908 -15.020 15.356 1.00 95.94 236 THR A CA 1
ATOM 1954 C C . THR A 1 236 ? -2.627 -16.319 15.710 1.00 95.94 236 THR A C 1
ATOM 1956 O O . THR A 1 236 ? -2.235 -17.403 15.279 1.00 95.94 236 THR A O 1
ATOM 1959 N N . LYS A 1 237 ? -3.726 -16.209 16.462 1.00 95.56 237 LYS A N 1
ATOM 1960 C CA . LYS A 1 237 ? -4.605 -17.342 16.799 1.00 95.56 237 LYS A CA 1
ATOM 1961 C C . LYS A 1 237 ? -5.689 -17.577 15.758 1.00 95.56 237 LYS A C 1
ATOM 1963 O O . LYS A 1 237 ? -6.031 -18.726 15.504 1.00 95.56 237 LYS A O 1
ATOM 1968 N N . ASP A 1 238 ? -6.183 -16.501 15.159 1.00 96.50 238 ASP A N 1
ATOM 1969 C CA . ASP A 1 238 ? -7.262 -16.515 14.182 1.00 96.50 238 ASP A CA 1
ATOM 1970 C C . ASP A 1 238 ? -6.839 -15.652 12.992 1.00 96.50 238 ASP A C 1
ATOM 1972 O O . ASP A 1 238 ? -6.563 -14.462 13.141 1.00 96.50 238 ASP A O 1
ATOM 1976 N N . LEU A 1 239 ? -6.740 -16.266 11.816 1.00 96.38 239 LEU A N 1
ATOM 1977 C CA . LEU A 1 239 ? -6.405 -15.608 10.562 1.00 96.38 239 LEU A CA 1
ATOM 1978 C C . LEU A 1 239 ? -7.631 -15.605 9.653 1.00 96.38 239 LEU A C 1
ATOM 1980 O O . LEU A 1 239 ? -8.143 -16.663 9.288 1.00 96.38 239 LEU A O 1
ATOM 1984 N N . VAL A 1 240 ? -8.058 -14.415 9.236 1.00 95.38 240 VAL A N 1
ATOM 1985 C CA . VAL A 1 240 ? -9.101 -14.237 8.224 1.00 95.38 240 VAL A CA 1
ATOM 1986 C C . VAL A 1 240 ? -8.457 -13.719 6.945 1.00 95.38 240 VAL A C 1
ATOM 1988 O O . VAL A 1 240 ? -7.806 -12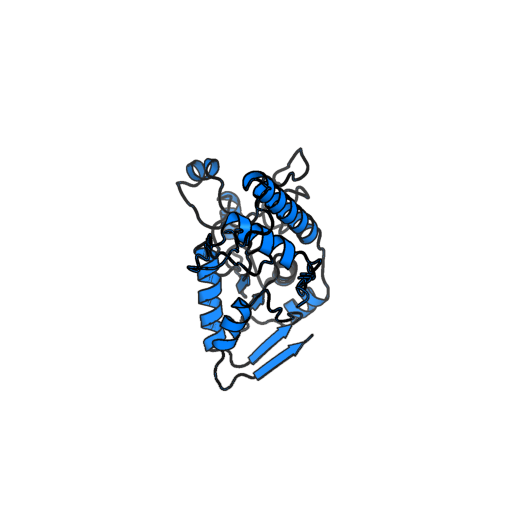.678 6.951 1.00 95.38 240 VAL A O 1
ATOM 1991 N N . ILE A 1 241 ? -8.640 -14.447 5.848 1.00 94.69 241 ILE A N 1
ATOM 1992 C CA . ILE A 1 241 ? -8.162 -14.073 4.517 1.00 94.69 241 ILE A CA 1
ATOM 1993 C C . ILE A 1 241 ? -9.370 -13.718 3.657 1.00 94.69 241 ILE A C 1
ATOM 1995 O O . ILE A 1 241 ? -10.306 -14.510 3.555 1.00 94.69 241 ILE A O 1
ATOM 1999 N N . ILE A 1 242 ? -9.342 -12.544 3.028 1.00 92.69 242 ILE A N 1
ATOM 2000 C CA . ILE A 1 242 ? -10.442 -12.023 2.209 1.00 92.69 242 ILE A CA 1
ATOM 2001 C C . ILE A 1 242 ? -9.893 -11.647 0.836 1.00 92.69 242 ILE A C 1
ATOM 2003 O O . ILE A 1 242 ? -8.959 -10.856 0.751 1.00 92.69 242 ILE A O 1
ATOM 2007 N N . GLY A 1 243 ? -10.461 -12.215 -0.231 1.00 89.50 243 GLY A N 1
ATOM 2008 C CA . GLY A 1 243 ? -10.192 -11.789 -1.612 1.00 89.50 243 GLY A CA 1
ATOM 2009 C C . GLY A 1 243 ? -8.760 -12.019 -2.111 1.00 89.50 243 GLY A C 1
ATOM 2010 O O . GLY A 1 243 ? -8.391 -11.523 -3.174 1.00 89.50 243 GLY A O 1
ATOM 2011 N N . TYR A 1 244 ? -7.943 -12.779 -1.377 1.00 90.81 244 TYR A N 1
ATOM 2012 C CA . TYR A 1 244 ? -6.551 -13.035 -1.728 1.00 90.81 244 TYR A CA 1
ATOM 2013 C C . TYR A 1 244 ? -6.363 -14.458 -2.261 1.00 90.81 244 TYR A C 1
ATOM 2015 O O . TYR A 1 244 ? -6.637 -15.444 -1.579 1.00 90.81 244 TYR A O 1
ATOM 2023 N N . SER A 1 245 ? -5.877 -14.563 -3.499 1.00 87.19 245 SER A N 1
ATOM 2024 C CA . SER A 1 245 ? -5.856 -15.824 -4.258 1.00 87.19 245 SER A CA 1
ATOM 2025 C C . SER A 1 245 ? -4.572 -16.649 -4.113 1.00 87.19 245 SER A C 1
ATOM 2027 O O . SER A 1 245 ? -4.465 -17.691 -4.753 1.00 87.19 245 SER A O 1
ATOM 2029 N N . PHE A 1 246 ? -3.604 -16.211 -3.295 1.00 85.56 246 PHE A N 1
ATOM 2030 C CA . PHE A 1 246 ? -2.305 -16.886 -3.110 1.00 85.56 246 PHE A CA 1
ATOM 2031 C C . PHE A 1 246 ? -1.646 -17.294 -4.432 1.00 85.56 246 PHE A C 1
ATOM 2033 O O . PHE A 1 246 ? -1.219 -18.435 -4.627 1.00 85.56 246 PHE A O 1
ATOM 2040 N N . ARG A 1 247 ? -1.591 -16.345 -5.368 1.00 81.88 247 ARG A N 1
ATOM 2041 C CA . ARG A 1 247 ? -0.969 -16.565 -6.672 1.00 81.88 247 ARG A CA 1
ATOM 2042 C C . ARG A 1 247 ? 0.511 -16.946 -6.497 1.00 81.88 247 ARG A C 1
ATOM 2044 O O . ARG A 1 247 ? 1.183 -16.316 -5.679 1.00 81.88 247 ARG A O 1
ATOM 2051 N N . PRO A 1 248 ? 1.047 -17.924 -7.253 1.00 76.19 248 PRO A N 1
ATOM 2052 C CA . PRO A 1 248 ? 2.468 -18.292 -7.201 1.00 76.19 248 PRO A CA 1
ATOM 2053 C C . PRO A 1 248 ? 3.432 -17.110 -7.391 1.00 76.19 248 PRO A C 1
ATOM 2055 O O . PRO A 1 248 ? 4.529 -17.107 -6.839 1.00 76.19 248 PRO A O 1
ATOM 2058 N N . GLU A 1 249 ? 2.999 -16.109 -8.155 1.00 75.44 249 GLU A N 1
ATOM 2059 C CA . GLU A 1 249 ? 3.660 -14.829 -8.413 1.00 75.44 249 GLU A CA 1
ATOM 2060 C C . GLU A 1 249 ? 3.948 -14.038 -7.125 1.00 75.44 249 GLU A C 1
ATOM 2062 O O . GLU A 1 249 ? 4.922 -13.292 -7.052 1.00 75.44 249 GLU A O 1
ATOM 2067 N N . ASP A 1 250 ? 3.127 -14.210 -6.087 1.00 81.56 250 ASP A N 1
ATOM 2068 C CA . ASP A 1 250 ? 3.304 -13.589 -4.778 1.00 81.56 250 ASP A CA 1
ATOM 2069 C C . ASP A 1 250 ? 3.824 -14.588 -3.745 1.00 81.56 250 ASP A C 1
ATOM 2071 O O . ASP A 1 250 ? 3.293 -14.741 -2.643 1.00 81.56 250 ASP A O 1
ATOM 2075 N N . SER A 1 251 ? 4.908 -15.279 -4.102 1.00 81.94 251 SER A N 1
ATOM 2076 C CA . SER A 1 251 ? 5.480 -16.334 -3.267 1.00 81.94 251 SER A CA 1
ATOM 2077 C C . SER A 1 251 ? 5.865 -15.866 -1.858 1.00 81.94 251 SER A C 1
ATOM 2079 O O . SER A 1 251 ? 5.912 -16.663 -0.921 1.00 81.94 251 SER A O 1
ATOM 2081 N N . ASN A 1 252 ? 6.119 -14.566 -1.683 1.00 85.69 252 ASN A N 1
ATOM 2082 C CA . ASN A 1 252 ? 6.453 -13.985 -0.388 1.00 85.69 252 ASN A CA 1
ATOM 2083 C C . ASN A 1 252 ? 5.286 -14.073 0.604 1.00 85.69 252 ASN A C 1
ATOM 2085 O O . ASN A 1 252 ? 5.531 -14.220 1.798 1.00 85.69 252 ASN A O 1
ATOM 2089 N N . ALA A 1 253 ? 4.029 -14.075 0.152 1.00 90.00 253 ALA A N 1
ATOM 2090 C CA . ALA A 1 253 ? 2.886 -14.268 1.043 1.00 90.00 253 ALA A CA 1
ATOM 2091 C C . ALA A 1 253 ? 2.926 -15.630 1.762 1.00 90.00 253 ALA A C 1
ATOM 2093 O O . ALA A 1 253 ? 2.544 -15.725 2.930 1.00 90.00 253 ALA A O 1
ATOM 2094 N N . PHE A 1 254 ? 3.488 -16.672 1.135 1.00 89.75 254 PHE A N 1
ATOM 2095 C CA . PHE A 1 254 ? 3.697 -17.962 1.804 1.00 89.75 254 PHE A CA 1
ATOM 2096 C C . PHE A 1 254 ? 4.721 -17.879 2.945 1.00 89.75 254 PHE A C 1
ATOM 2098 O O . PHE A 1 254 ? 4.641 -18.666 3.887 1.00 89.75 254 PHE A O 1
ATOM 2105 N N . LEU A 1 255 ? 5.643 -16.908 2.920 1.00 88.44 255 LEU A N 1
ATOM 2106 C CA . LEU A 1 255 ? 6.541 -16.647 4.050 1.00 88.44 255 LEU A CA 1
ATOM 2107 C C . LEU A 1 255 ? 5.792 -16.075 5.259 1.00 88.44 255 LEU A C 1
ATOM 2109 O O . LEU A 1 255 ? 6.219 -16.304 6.383 1.00 88.44 255 LEU A O 1
ATOM 2113 N N . LEU A 1 256 ? 4.684 -15.354 5.061 1.00 92.62 256 LEU A N 1
ATOM 2114 C CA . LEU A 1 256 ? 3.829 -14.931 6.174 1.00 92.62 256 LEU A CA 1
ATOM 2115 C C . LEU A 1 256 ? 3.091 -16.131 6.762 1.00 92.62 256 LEU A C 1
ATOM 2117 O O . LEU A 1 256 ? 3.075 -16.312 7.976 1.00 92.62 256 LEU A O 1
ATOM 2121 N N . LEU A 1 257 ? 2.523 -16.982 5.903 1.00 92.75 257 LEU A N 1
ATOM 2122 C CA . LEU A 1 257 ? 1.815 -18.183 6.347 1.00 92.75 257 LEU A CA 1
ATOM 2123 C C . LEU A 1 257 ? 2.731 -19.158 7.093 1.00 92.75 257 LEU A C 1
ATOM 2125 O O . LEU A 1 257 ? 2.305 -19.766 8.070 1.00 92.75 257 LEU A O 1
ATOM 2129 N N . SER A 1 258 ? 4.000 -19.273 6.688 1.00 92.94 258 SER A N 1
ATOM 2130 C CA . SER A 1 258 ? 4.971 -20.141 7.365 1.00 92.94 258 SER A CA 1
ATOM 2131 C C . SER A 1 258 ? 5.312 -19.690 8.789 1.00 92.94 258 SER A C 1
ATOM 2133 O O . SER A 1 258 ? 5.896 -20.462 9.550 1.00 92.94 258 SER A O 1
ATOM 2135 N N . ARG A 1 259 ? 4.943 -18.458 9.166 1.00 95.56 259 ARG A N 1
ATOM 2136 C CA . ARG A 1 259 ? 5.097 -17.948 10.530 1.00 95.56 259 ARG A CA 1
ATOM 2137 C C . ARG A 1 259 ? 3.967 -18.342 11.463 1.00 95.56 259 ARG A C 1
ATOM 2139 O O . ARG A 1 259 ? 4.169 -18.245 12.666 1.00 95.56 259 ARG A O 1
ATOM 2146 N N . LEU A 1 260 ? 2.817 -18.772 10.949 1.00 96.12 260 LEU A N 1
ATOM 2147 C CA . LEU A 1 260 ? 1.667 -19.076 11.794 1.00 96.12 260 LEU A CA 1
ATOM 2148 C C . LEU A 1 260 ? 2.003 -20.153 12.839 1.00 96.12 260 LEU A C 1
ATOM 2150 O O . LEU A 1 260 ? 2.714 -21.119 12.537 1.00 96.12 260 LEU A O 1
ATOM 2154 N N . PRO A 1 261 ? 1.479 -20.031 14.069 1.00 94.62 261 PRO A N 1
ATOM 2155 C CA . PRO A 1 261 ? 1.640 -21.069 15.071 1.00 94.62 261 PRO A CA 1
ATOM 2156 C C . PRO A 1 261 ? 0.913 -22.349 14.639 1.00 94.62 261 PRO A C 1
ATOM 2158 O O . PRO A 1 261 ? -0.087 -22.308 13.925 1.00 94.62 261 PRO A O 1
ATOM 2161 N N . GLN A 1 262 ? 1.361 -23.503 15.149 1.00 90.31 262 GLN A N 1
ATOM 2162 C CA . GLN A 1 262 ? 0.739 -24.805 14.848 1.00 90.31 262 GLN A CA 1
ATOM 2163 C C . GLN A 1 262 ? -0.767 -24.853 15.159 1.00 90.31 262 GLN A C 1
ATOM 2165 O O . GLN A 1 262 ? -1.500 -25.631 14.555 1.00 90.31 262 GLN A O 1
ATOM 2170 N N . LYS A 1 263 ? -1.220 -24.049 16.126 1.00 92.31 263 LYS A N 1
ATOM 2171 C CA . LYS A 1 263 ? -2.628 -23.891 16.490 1.00 92.31 263 LYS A CA 1
ATOM 2172 C C . LYS A 1 263 ? -3.090 -22.495 16.078 1.00 92.31 263 LYS A C 1
ATOM 2174 O O . LYS A 1 263 ? -3.041 -21.573 16.887 1.00 92.31 263 LYS A O 1
ATOM 2179 N N . CYS A 1 264 ? -3.506 -22.370 14.824 1.00 95.88 264 CYS A N 1
ATOM 2180 C CA . CYS A 1 264 ? -4.122 -21.175 14.260 1.00 95.88 264 CYS A CA 1
ATOM 2181 C C . CYS A 1 264 ? -5.406 -21.584 13.529 1.00 95.88 264 CYS A C 1
ATOM 2183 O O . CYS A 1 264 ? -5.382 -22.520 12.726 1.00 95.88 264 CYS A O 1
ATOM 2185 N N . ASN A 1 265 ? -6.519 -20.909 13.806 1.00 96.50 265 ASN A N 1
ATOM 2186 C CA . ASN A 1 265 ? -7.746 -21.064 13.037 1.00 96.50 265 ASN A CA 1
ATOM 2187 C C . ASN A 1 265 ? -7.643 -20.198 11.784 1.00 96.50 265 ASN A C 1
ATOM 2189 O O . ASN A 1 265 ? -7.340 -19.012 11.877 1.00 96.50 265 ASN A O 1
ATOM 2193 N N . ILE A 1 266 ? -7.907 -20.777 10.616 1.00 95.06 266 ILE A N 1
ATOM 2194 C CA . ILE A 1 266 ? -7.820 -20.060 9.343 1.00 95.06 266 ILE A CA 1
ATOM 2195 C C . ILE A 1 266 ? -9.197 -20.061 8.687 1.00 95.06 266 ILE A C 1
ATOM 2197 O O . ILE A 1 266 ? -9.757 -21.120 8.407 1.00 95.06 266 ILE A O 1
ATOM 2201 N N . LEU A 1 267 ? -9.721 -18.867 8.424 1.00 94.19 267 LEU A N 1
ATOM 2202 C CA . LEU A 1 267 ? -10.926 -18.640 7.637 1.00 94.19 267 LEU A CA 1
ATOM 2203 C C . LEU A 1 267 ? -10.534 -17.994 6.308 1.00 94.19 267 LEU A C 1
ATOM 2205 O O . LEU A 1 267 ? -9.886 -16.951 6.291 1.00 94.19 267 LEU A O 1
ATOM 2209 N N . ILE A 1 268 ? -10.949 -18.596 5.195 1.00 90.12 268 ILE A N 1
ATOM 2210 C CA . ILE A 1 268 ? -10.701 -18.069 3.850 1.00 90.12 268 ILE A CA 1
ATOM 2211 C C . ILE A 1 268 ? -12.047 -17.724 3.219 1.00 90.12 268 ILE A C 1
ATOM 2213 O O . ILE A 1 268 ? -12.887 -18.602 3.028 1.00 90.12 268 ILE A O 1
ATOM 2217 N N . SER A 1 269 ? -12.238 -16.447 2.898 1.00 82.44 269 SER A N 1
ATOM 2218 C CA . SER A 1 269 ? -13.361 -15.936 2.117 1.00 82.44 269 SER A CA 1
ATOM 2219 C C . SER A 1 269 ? -12.851 -15.578 0.724 1.00 82.44 269 SER A C 1
ATOM 2221 O O . SER A 1 269 ? -12.157 -14.571 0.553 1.00 82.44 269 SER A O 1
ATOM 2223 N N . ALA A 1 270 ? -13.162 -16.438 -0.245 1.00 69.31 270 ALA A N 1
ATOM 2224 C CA . ALA A 1 270 ? -12.888 -16.208 -1.663 1.00 69.31 270 ALA A CA 1
ATOM 2225 C C . ALA A 1 270 ? -13.939 -15.289 -2.296 1.00 69.31 270 ALA A C 1
ATOM 2227 O O . ALA A 1 270 ? -15.110 -15.345 -1.849 1.00 69.31 270 ALA A O 1
#